Protein 2GHS (pdb70)

Foldseek 3Di:
DDAEAEFDFWFLFLDFAAWAAWAADLVQQKIWIDPQVQQWIWIANRVVSDIDIDHHPFAHYWFAADPQWIWGAWQQAIWIAGPVPRDTHHLEGDCNVPNQKMWHDKAAQLQKIWTKMGPVLPFFQMFIWIAANHDIDTQGTRASAKAAWEAFQQRQWTKIDRQVQQFMIFGADNNRSHGPDDDDGQERCGPPPFTEYWYAFNQGWIWDWGAQQQWTWIAHNSRDGDDIYHHQARRWYYWYQGDNQSWKIKTFFRPHPPDPVRCVVRVCHGTIIIGPGTTRHDHGHHRHD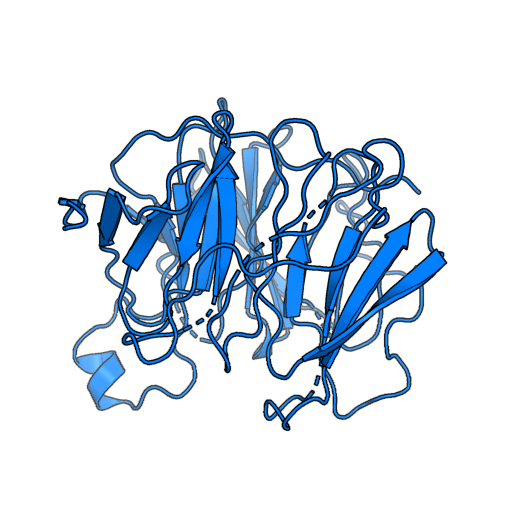

CATH classification: 2.120.10.30

Secondary structure (P-SEA, 3-state):
cccccccccccccccccccccccccccccbbbbcccccbbbbbbcccccbbbbbbbccccbbbbccccbbbbbccccbbbbcccccbbbbcccccccccccccccccccccbbbbcccccccccccbbbbbcccbbbbccccccccccccccccccbbbbbccccccccbbbcccccccccccccccccccccccccccccccbbbbbbbccccbbbbbcccccccbbbbcccccccccccccccccbbbbbbbcccccaaaaaacccccbbbbbccccccccbbbbcc

InterPro domains:
  IPR005511 Senescence marker protein-30 (SMP-30) [PR01790] (20-37)
  IPR005511 Senescence marker protein-30 (SMP-30) [PR01790] (96-117)
  IPR005511 Senescence marker protein-30 (SMP-30) [PR01790] (136-158)
  IPR005511 Senescence marker protein-30 (SMP-30) [PR01790] (159-179)
  IPR005511 Senescence marker protein-30 (SMP-30) [PR01790] (200-217)
  IPR005511 Senescence marker protein-30 (SMP-30) [PR01790] (242-260)
  IPR011042 Six-bladed beta-propeller, TolB-like [G3DSA:2.120.10.30] (1-295)
  IPR013658 SMP-30/Gluconolactonase/LRE-like region [PF08450] (19-261)

Nearest PDB structures (foldseek):
  2ghs-assembly1_A  TM=1.003E+00  e=1.763E-60  Agrobacterium fabrum str. C58
  7plb-assembly1_A  TM=9.370E-01  e=1.497E-26  Caulobacter vibrioides CB15
  7ris-assembly1_A  TM=8.068E-01  e=5.107E-14  Rhodopseudomonas palustris CGA009
  8dk0-assembly1_A  TM=8.147E-01  e=1.229E-13  Rhodopseudomonas palustris CGA009
  7riz-assembly1_A  TM=8.142E-01  e=1.616E-13  Rhodopseudomonas palustris CGA009

Organism: Agrobacterium fabrum (strain C58 / ATCC 33970) (NCBI:txid176299)

Solvent-accessible surface area: 11902 Å² total

Structure (mmCIF, N/CA/C/O backbone):
data_2GHS
#
_entry.id   2GHS
#
_cell.length_a   46.258
_cell.length_b   75.703
_cell.length_c   81.538
_cell.angle_alpha   90.000
_cell.angle_beta   90.000
_cell.angle_gamma   90.000
#
_symmetry.space_group_name_H-M   'P 21 21 21'
#
loop_
_entity.id
_entity.type
_entity.pdbx_description
1 polymer AGR_C_1268p
2 non-polymer 'POTASSIUM ION'
3 non-polymer 'CHLORIDE ION'
4 non-polymer 1,2-ETHANEDIOL
5 water water
#
loop_
_atom_site.group_PDB
_atom_site.id
_atom_site.type_symbol
_atom_site.label_atom_id
_atom_site.label_alt_id
_atom_site.label_comp_id
_atom_site.label_asym_id
_atom_site.label_entity_id
_atom_site.label_seq_id
_atom_site.pdbx_PDB_ins_code
_atom_site.Cartn_x
_atom_site.Cartn_y
_atom_site.Cartn_z
_atom_site.occupancy
_atom_site.B_iso_or_equiv
_atom_site.auth_seq_id
_atom_site.auth_comp_id
_atom_site.auth_asym_id
_atom_site.auth_atom_id
_atom_site.pdbx_PDB_model_num
ATOM 1 C CA . LEU A 1 32 ? -5.524 32.416 -12.217 1.00 18.91 20 LEU A CA 1
ATOM 2 C C . LEU A 1 32 ? -4.011 32.827 -12.107 1.00 17.35 20 LEU A C 1
ATOM 3 O O . LEU A 1 32 ? -3.360 33.085 -13.111 1.00 19.59 20 LEU A O 1
ATOM 4 N N . ALA A 1 33 ? -3.475 32.889 -10.884 1.00 13.43 21 ALA A N 1
ATOM 5 C CA . ALA A 1 33 ? -2.050 33.019 -10.702 1.00 9.99 21 ALA A CA 1
ATOM 6 C C . ALA A 1 33 ? -1.328 31.829 -11.337 1.00 8.18 21 ALA A C 1
ATOM 7 O O . ALA A 1 33 ? -1.752 30.674 -11.208 1.00 13.09 21 ALA A O 1
ATOM 9 N N . THR A 1 34 ? -0.205 32.110 -11.964 1.00 6.03 22 THR A N 1
ATOM 10 C CA . THR A 1 34 ? 0.678 31.067 -12.530 1.00 5.53 22 THR A CA 1
ATOM 11 C C . THR A 1 34 ? 1.495 30.461 -11.406 1.00 8.82 22 THR A C 1
ATOM 12 O O . THR A 1 34 ? 2.041 31.199 -10.603 1.00 7.59 22 THR A O 1
ATOM 16 N N . VAL A 1 35 ? 1.572 29.143 -11.366 1.00 7.64 23 VAL A N 1
ATOM 17 C CA . VAL A 1 35 ? 2.305 28.436 -10.297 1.00 6.86 23 VAL A CA 1
ATOM 18 C C . VAL A 1 35 ? 3.712 28.077 -10.763 1.00 9.80 23 VAL A C 1
ATOM 19 O O . VAL A 1 35 ? 3.908 27.527 -11.859 1.00 7.50 23 VAL A O 1
ATOM 23 N N . PHE A 1 36 ? 4.681 28.435 -9.929 1.00 8.06 24 PHE A N 1
ATOM 24 C CA . PHE A 1 36 ? 6.093 28.141 -10.138 1.00 7.96 24 PHE A CA 1
ATOM 25 C C . PHE A 1 36 ? 6.544 27.145 -9.051 1.00 9.38 24 PHE A C 1
ATOM 26 O O . PHE A 1 36 ? 6.755 27.520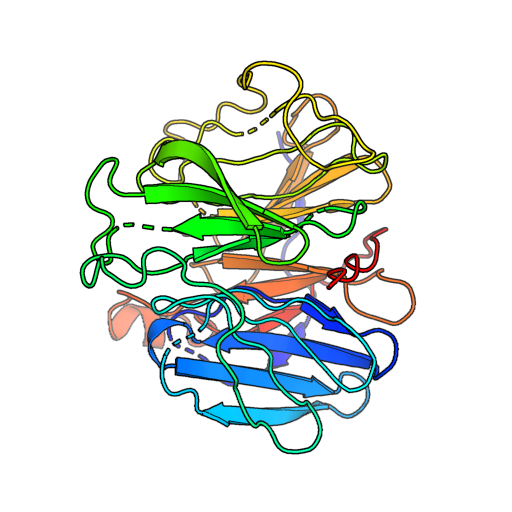 -7.864 1.00 9.29 24 PHE A O 1
ATOM 34 N N . PRO A 1 37 ? 6.680 25.870 -9.406 1.00 8.81 25 PRO A N 1
ATOM 35 C CA . PRO A 1 37 ? 7.205 24.896 -8.434 1.00 7.91 25 PRO A CA 1
ATOM 36 C C . PRO A 1 37 ? 8.624 25.294 -7.986 1.00 9.29 25 PRO A C 1
ATOM 37 O O . PRO A 1 37 ? 9.349 26.002 -8.707 1.00 11.27 25 PRO A O 1
ATOM 41 N N . PHE A 1 38 ? 9.036 24.827 -6.823 1.00 7.91 26 PHE A N 1
ATOM 42 C CA . PHE A 1 38 ? 10.303 25.251 -6.282 1.00 8.33 26 PHE A CA 1
ATOM 43 C C . PHE A 1 38 ? 11.459 24.667 -7.065 1.00 12.98 26 PHE A C 1
ATOM 44 O O . PHE A 1 38 ? 11.528 23.463 -7.255 1.00 11.68 26 PHE A O 1
ATOM 52 N N . ALA A 1 39 ? 12.379 25.529 -7.471 1.00 12.00 27 ALA A N 1
ATOM 53 C CA . ALA A 1 39 ? 13.575 25.111 -8.181 1.00 12.26 27 ALA A CA 1
ATOM 54 C C . ALA A 1 39 ? 14.763 25.886 -7.620 1.00 16.60 27 ALA A C 1
ATOM 55 O O . ALA A 1 39 ? 15.771 26.117 -8.287 1.00 17.85 27 ALA A O 1
ATOM 57 N N . GLY A 1 40 ? 14.637 26.301 -6.381 1.00 13.13 28 GLY A N 1
ATOM 58 C CA . GLY A 1 40 ? 15.715 27.047 -5.741 1.00 13.46 28 GLY A CA 1
ATOM 59 C C . GLY A 1 40 ? 16.599 26.173 -4.871 1.00 14.42 28 GLY A C 1
ATOM 60 O O . GLY A 1 40 ? 16.826 24.983 -5.131 1.00 12.66 28 GLY A O 1
ATOM 61 N N . ARG A 1 41 ? 17.128 26.779 -3.828 1.00 11.73 29 ARG A N 1
ATOM 62 C CA . ARG A 1 41 ? 18.026 26.070 -2.952 1.00 14.15 29 ARG A CA 1
ATOM 63 C C . ARG A 1 41 ? 17.807 26.437 -1.510 1.00 12.50 29 ARG A C 1
ATOM 64 O O . ARG A 1 41 ? 17.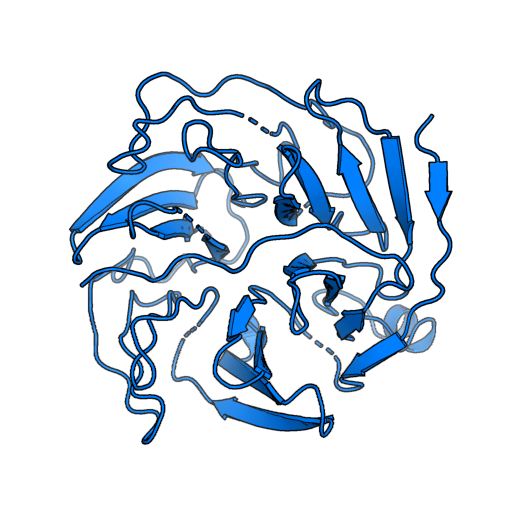116 27.431 -1.214 1.00 11.78 29 ARG A O 1
ATOM 72 N N . VAL A 1 42 ? 18.342 25.583 -0.641 1.00 9.34 30 VAL A N 1
ATOM 73 C CA . VAL A 1 42 ? 18.374 25.813 0.803 1.00 8.23 30 VAL A CA 1
ATOM 74 C C . VAL A 1 42 ? 19.586 26.646 1.132 1.00 8.85 30 VAL A C 1
ATOM 75 O O . VAL A 1 42 ? 20.693 26.233 0.892 1.00 11.15 30 VAL A O 1
ATOM 79 N N . LEU A 1 43 ? 19.354 27.804 1.740 1.00 7.69 31 LEU A N 1
ATOM 80 C CA . LEU A 1 43 ? 20.431 28.689 2.195 1.00 9.94 31 LEU A CA 1
ATOM 81 C C . LEU A 1 43 ? 20.956 28.311 3.562 1.00 9.88 31 LEU A C 1
ATOM 82 O O . LEU A 1 43 ? 22.154 28.510 3.833 1.00 10.03 31 LEU A O 1
ATOM 87 N N . ASP A 1 44 ? 20.085 27.813 4.418 1.00 10.22 32 ASP A N 1
ATOM 88 C CA . ASP A 1 44 ? 20.469 27.383 5.744 1.00 10.80 32 ASP A CA 1
ATOM 89 C C . ASP A 1 44 ? 19.615 26.176 6.106 1.00 11.89 32 ASP A C 1
ATOM 90 O O . ASP A 1 44 ? 18.394 26.250 6.111 1.00 9.99 32 ASP A O 1
ATOM 95 N N . GLU A 1 45 ? 20.293 25.080 6.412 1.00 11.10 33 GLU A N 1
ATOM 96 C CA . GLU A 1 45 ? 19.660 23.827 6.796 1.00 12.49 33 GLU A CA 1
ATOM 97 C C . GLU A 1 45 ? 19.183 23.779 8.241 1.00 15.22 33 GLU A C 1
ATOM 98 O O . GLU A 1 45 ? 18.480 22.851 8.622 1.00 16.33 33 GLU A O 1
ATOM 104 N N . THR A 1 46 ? 19.520 24.779 9.052 1.00 12.88 34 THR A N 1
ATOM 105 C CA . THR A 1 46 ? 19.034 24.835 10.428 1.00 15.20 34 THR A CA 1
ATOM 106 C C . THR A 1 46 ? 17.585 25.235 10.420 1.00 14.67 34 THR A C 1
ATOM 107 O O . THR A 1 46 ? 17.261 26.265 9.864 1.00 15.26 34 THR A O 1
ATOM 111 N N . PRO A 1 47 ? 16.710 24.434 11.025 1.00 12.32 35 PRO A N 1
ATOM 112 C CA . PRO A 1 47 ? 15.296 24.846 11.083 1.00 13.38 35 PRO A CA 1
ATOM 113 C C . PRO A 1 47 ? 15.022 25.874 12.147 1.00 11.66 35 PRO A C 1
ATOM 114 O O . PRO A 1 47 ? 15.485 25.751 13.292 1.00 13.42 35 PRO A O 1
ATOM 126 N N . LEU A 1 49 ? 12.336 27.753 14.580 1.00 12.63 37 LEU A N 1
ATOM 127 C CA . LEU A 1 49 ? 11.014 27.657 15.210 1.00 11.21 37 LEU A CA 1
ATOM 128 C C . LEU A 1 49 ? 10.126 28.758 14.652 1.00 11.01 37 LEU A C 1
ATOM 129 O O . LEU A 1 49 ? 8.994 28.496 14.237 1.00 11.65 37 LEU A O 1
ATOM 134 N N . LEU A 1 50 ? 10.658 29.982 14.569 1.00 10.92 38 LEU A N 1
ATOM 135 C CA . LEU A 1 50 ? 9.897 31.090 13.990 1.00 10.87 38 LEU A CA 1
ATOM 136 C C . LEU A 1 50 ? 10.869 32.015 13.271 1.00 10.64 38 LEU A C 1
ATOM 137 O O . LEU A 1 50 ? 11.322 33.043 13.812 1.00 9.70 38 LEU A O 1
ATOM 142 N N . GLY A 1 51 ? 11.235 31.617 12.054 1.00 11.68 39 GLY A N 1
ATOM 143 C CA . GLY A 1 51 ? 12.126 32.403 11.255 1.00 10.42 39 GLY A CA 1
ATOM 144 C C . GLY A 1 51 ? 11.386 33.629 10.785 1.00 10.34 39 GLY A C 1
ATOM 145 O O . GLY A 1 51 ? 10.247 33.493 10.283 1.00 13.12 39 GLY A O 1
ATOM 146 N N . GLU A 1 52 ? 11.990 34.820 10.945 1.00 9.80 40 GLU A N 1
ATOM 147 C CA . GLU A 1 52 ? 11.315 36.075 10.576 1.00 10.83 40 GLU A CA 1
ATOM 148 C C . GLU A 1 52 ? 12.255 37.249 10.380 1.00 9.55 40 GLU A C 1
ATOM 149 O O . GLU A 1 52 ? 13.448 37.192 10.734 1.00 8.72 40 GLU A O 1
ATOM 155 N N . GLY A 1 53 ? 11.722 38.327 9.793 1.00 10.34 41 GLY A N 1
ATOM 156 C CA . GLY A 1 53 ? 12.488 39.544 9.700 1.00 9.30 41 GLY A CA 1
ATOM 157 C C . GLY A 1 53 ? 13.787 39.544 8.886 1.00 8.34 41 GLY A C 1
ATOM 158 O O . GLY A 1 53 ? 14.723 40.261 9.252 1.00 10.68 41 GLY A O 1
ATOM 159 N N . PRO A 1 54 ? 13.851 38.779 7.785 1.00 7.11 42 PRO A N 1
ATOM 160 C CA . PRO A 1 54 ? 15.129 38.740 7.057 1.00 7.98 42 PRO A CA 1
ATOM 161 C C . PRO A 1 54 ? 15.468 40.046 6.384 1.00 8.05 42 PRO A C 1
ATOM 162 O O . PRO A 1 54 ? 14.543 40.776 5.942 1.00 8.88 42 PRO A O 1
ATOM 166 N N . THR A 1 55 ? 16.760 40.353 6.267 1.00 9.18 43 THR A N 1
ATOM 167 C CA . THR A 1 55 ? 17.198 41.539 5.535 1.00 8.16 43 THR A CA 1
ATOM 168 C C . THR A 1 55 ? 18.633 41.303 5.067 1.00 10.77 43 THR A C 1
ATOM 169 O O . THR A 1 55 ? 19.273 40.319 5.479 1.00 10.97 43 THR A O 1
ATOM 173 N N . PHE A 1 56 ? 19.118 42.124 4.142 1.00 10.31 44 PHE A N 1
ATOM 174 C CA . PHE A 1 56 ? 20.414 41.886 3.541 1.00 10.21 44 PHE A CA 1
ATOM 175 C C . PHE A 1 56 ? 21.240 43.168 3.676 1.00 9.20 44 PHE A C 1
ATOM 176 O O . PHE A 1 56 ? 20.723 44.284 3.463 1.00 9.78 44 PHE A O 1
ATOM 184 N N . ASP A 1 57 ? 22.502 42.984 4.044 1.00 8.45 45 ASP A N 1
ATOM 185 C CA . ASP A 1 57 ? 23.537 44.052 4.035 1.00 7.86 45 ASP A CA 1
ATOM 186 C C . ASP A 1 57 ? 24.455 43.908 2.829 1.00 7.50 45 ASP A C 1
ATOM 187 O O . ASP A 1 57 ? 25.345 43.063 2.832 1.00 9.41 45 ASP A O 1
ATOM 192 N N . PRO A 1 58 ? 24.256 44.733 1.798 1.00 9.97 46 PRO A N 1
ATOM 193 C CA . PRO A 1 58 ? 25.037 44.633 0.585 1.00 10.49 46 PRO A CA 1
ATOM 194 C C . PRO A 1 58 ? 26.533 44.941 0.762 1.00 8.80 46 PRO A C 1
ATOM 195 O O . PRO A 1 58 ? 27.354 44.415 0.035 1.00 10.08 46 PRO A O 1
ATOM 199 N N . ALA A 1 59 ? 26.872 45.767 1.751 1.00 9.54 47 ALA A N 1
ATOM 200 C CA . ALA A 1 59 ? 28.245 46.140 1.972 1.00 10.18 47 ALA A CA 1
ATOM 201 C C . ALA A 1 59 ? 29.102 44.977 2.477 1.00 11.13 47 ALA A C 1
ATOM 202 O O . ALA A 1 59 ? 30.257 44.865 2.096 1.00 12.75 47 ALA A O 1
ATOM 204 N N . SER A 1 60 ? 28.527 44.095 3.292 1.00 11.04 48 SER A N 1
ATOM 205 C CA . SER A 1 60 ? 29.239 42.919 3.766 1.00 11.97 48 SER A CA 1
ATOM 206 C C . SER A 1 60 ? 28.821 41.623 3.066 1.00 14.97 48 SER A C 1
ATOM 207 O O . SER A 1 60 ? 29.429 40.578 3.323 1.00 16.15 48 SER A O 1
ATOM 210 N N . GLY A 1 61 ? 27.763 41.674 2.247 1.00 11.01 49 GLY A N 1
ATOM 211 C CA . GLY A 1 61 ? 27.231 40.501 1.549 1.00 9.81 49 GLY A CA 1
ATOM 212 C C . GLY A 1 61 ? 26.655 39.502 2.521 1.00 8.33 49 GLY A C 1
ATOM 213 O O . GLY A 1 61 ? 26.805 38.293 2.357 1.00 10.69 49 GLY A O 1
ATOM 214 N N . THR A 1 62 ? 25.942 40.019 3.508 1.00 5.74 50 THR A N 1
ATOM 215 C CA . THR A 1 62 ? 25.441 39.212 4.637 1.00 6.19 50 THR A CA 1
ATOM 216 C C . THR A 1 62 ? 23.894 39.320 4.800 1.00 7.07 50 THR A C 1
ATOM 217 O O . THR A 1 62 ? 23.341 40.416 4.808 1.00 8.64 50 THR A O 1
ATOM 221 N N . ALA A 1 63 ? 23.230 38.176 4.847 1.00 6.76 51 ALA A N 1
ATOM 222 C CA . ALA A 1 63 ? 21.823 38.101 5.179 1.00 5.89 51 ALA A CA 1
ATOM 223 C C . ALA A 1 63 ? 21.680 37.929 6.680 1.00 9.02 51 ALA A C 1
ATOM 224 O O . ALA A 1 63 ? 22.422 37.193 7.315 1.00 7.34 51 ALA A O 1
ATOM 226 N N . TRP A 1 64 ? 20.682 38.599 7.227 1.00 8.03 52 TRP A N 1
ATOM 227 C CA . TRP A 1 64 ? 20.358 38.548 8.629 1.00 8.12 52 TRP A CA 1
ATOM 228 C C . TRP A 1 64 ? 18.880 38.159 8.776 1.00 7.32 52 TRP A C 1
ATOM 229 O O . TRP A 1 64 ? 18.037 38.548 7.951 1.00 10.09 52 TRP A O 1
ATOM 240 N N . TRP A 1 65 ? 18.555 37.391 9.818 1.00 6.83 53 TRP A N 1
ATOM 241 C CA . TRP A 1 65 ? 17.143 37.147 10.168 1.00 8.19 53 TRP A CA 1
ATOM 242 C C . TRP A 1 65 ? 17.047 36.760 11.628 1.00 7.66 53 TRP A C 1
ATOM 243 O O . TRP A 1 65 ? 18.082 36.603 12.307 1.00 8.50 53 TRP A O 1
ATOM 254 N N . PHE A 1 66 ? 15.818 36.621 12.126 1.00 6.01 54 PHE A N 1
ATOM 255 C CA . PHE A 1 66 ? 15.625 36.241 13.489 1.00 5.31 54 PHE A CA 1
ATOM 256 C C . PHE A 1 66 ? 14.961 34.884 13.644 1.00 7.73 54 PHE A C 1
ATOM 257 O O . PHE A 1 66 ? 14.220 34.435 12.789 1.00 8.60 54 PHE A O 1
ATOM 265 N N . ASN A 1 67 ? 15.234 34.262 14.783 1.00 8.42 55 ASN A N 1
ATOM 266 C CA . ASN A 1 67 ? 14.431 33.142 15.319 1.00 6.75 55 ASN A CA 1
ATOM 267 C C . ASN A 1 67 ? 13.710 33.711 16.526 1.00 6.71 55 ASN A C 1
ATOM 268 O O . ASN A 1 67 ? 14.260 33.737 17.605 1.00 8.34 55 ASN A O 1
ATOM 273 N N . ILE A 1 68 ? 12.509 34.241 16.289 1.00 9.39 56 ILE A N 1
ATOM 274 C CA . ILE A 1 68 ? 11.921 35.212 17.233 1.00 9.34 56 ILE A CA 1
ATOM 275 C C . ILE A 1 68 ? 11.813 34.632 18.640 1.00 11.09 56 ILE A C 1
ATOM 276 O O . ILE A 1 68 ? 12.329 35.202 19.612 1.00 10.89 56 ILE A O 1
ATOM 281 N N . LEU A 1 69 ? 11.129 33.512 18.747 1.00 10.20 57 LEU A N 1
ATOM 282 C CA . LEU A 1 69 ? 10.762 32.935 20.043 1.00 12.78 57 LEU A CA 1
ATOM 283 C C . LEU A 1 69 ? 11.966 32.383 20.794 1.00 13.61 57 LEU A C 1
ATOM 284 O O . LEU A 1 69 ? 11.916 32.271 21.989 1.00 15.35 57 LEU A O 1
ATOM 289 N N . GLU A 1 70 ? 13.067 32.092 20.094 1.00 10.50 58 GLU A N 1
ATOM 290 C CA . GLU A 1 70 ? 14.297 31.611 20.745 1.00 10.36 58 GLU A CA 1
ATOM 291 C C . GLU A 1 70 ? 15.349 32.717 20.990 1.00 7.34 58 GLU A C 1
ATOM 292 O O . GLU A 1 70 ? 16.479 32.434 21.434 1.00 9.60 58 GLU A O 1
ATOM 298 N N . ARG A 1 71 ? 15.004 33.955 20.667 1.00 7.50 59 ARG A N 1
ATOM 299 C CA . ARG A 1 71 ? 15.865 35.119 20.964 1.00 7.73 59 ARG A CA 1
ATOM 300 C C . ARG A 1 71 ? 17.212 35.017 20.242 1.00 9.56 59 ARG A C 1
ATOM 301 O O . ARG A 1 71 ? 18.256 35.174 20.853 1.00 10.71 59 ARG A O 1
ATOM 309 N N . GLU A 1 72 ? 17.161 34.662 18.961 1.00 9.14 60 GLU A N 1
ATOM 310 C CA . GLU A 1 72 ? 18.415 34.562 18.153 1.00 8.43 60 GLU A CA 1
ATOM 311 C C . GLU A 1 72 ? 18.414 35.481 16.960 1.00 10.21 60 GLU A C 1
ATOM 312 O O . GLU A 1 72 ? 17.392 35.633 16.309 1.00 7.86 60 GLU A O 1
ATOM 318 N N . LEU A 1 73 ? 19.572 36.046 16.675 1.00 8.06 61 LEU A N 1
ATOM 319 C CA . LEU A 1 73 ? 19.817 36.818 15.470 1.00 6.68 61 LEU A CA 1
ATOM 320 C C . LEU A 1 73 ? 20.808 35.990 14.645 1.00 7.57 61 LEU A C 1
ATOM 321 O O . LEU A 1 73 ? 21.941 35.741 15.092 1.00 8.68 61 LEU A O 1
ATOM 326 N N . HIS A 1 74 ? 20.366 35.585 13.452 1.00 7.90 62 HIS A N 1
ATOM 327 C CA . HIS A 1 74 ? 21.111 34.727 12.549 1.00 6.23 62 HIS A CA 1
ATOM 328 C C . HIS A 1 74 ? 21.776 35.558 11.477 1.00 8.71 62 HIS A C 1
ATOM 329 O O . HIS A 1 74 ? 21.198 36.508 10.979 1.00 7.71 62 HIS A O 1
ATOM 336 N N . GLU A 1 75 ? 23.010 35.161 11.166 1.00 8.24 63 GLU A N 1
ATOM 337 C CA . GLU A 1 75 ? 23.880 35.887 10.230 1.00 7.98 63 GLU A CA 1
ATOM 338 C C . GLU A 1 75 ? 24.442 34.847 9.253 1.00 9.98 63 GLU A C 1
ATOM 339 O O . GLU A 1 75 ? 24.983 33.839 9.680 1.00 7.27 63 GLU A O 1
ATOM 345 N N . LEU A 1 76 ? 24.282 35.112 7.947 1.00 7.30 64 LEU A N 1
ATOM 346 C CA . LEU A 1 76 ? 24.762 34.236 6.901 1.00 6.07 64 LEU A CA 1
ATOM 347 C C . LEU A 1 76 ? 25.522 35.045 5.880 1.00 5.43 64 LEU A C 1
ATOM 348 O O . LEU A 1 76 ? 24.940 35.842 5.154 1.00 7.87 64 LEU A O 1
ATOM 353 N N . HIS A 1 77 ? 26.817 34.776 5.769 1.00 5.98 65 HIS A N 1
ATOM 354 C CA . HIS A 1 77 ? 27.629 35.381 4.713 1.00 7.64 65 HIS A CA 1
ATOM 355 C C . HIS A 1 77 ? 27.396 34.579 3.431 1.00 7.85 65 HIS A C 1
ATOM 356 O O . HIS A 1 77 ? 27.774 33.416 3.343 1.00 8.89 65 HIS A O 1
ATOM 363 N N . LEU A 1 78 ? 26.799 35.203 2.432 1.00 8.14 66 LEU A N 1
ATOM 364 C CA . LEU A 1 78 ? 26.246 34.428 1.315 1.00 12.12 66 LEU A CA 1
ATOM 365 C C . LEU A 1 78 ? 27.249 33.671 0.497 1.00 15.16 66 LEU A C 1
ATOM 366 O O . LEU A 1 78 ? 27.036 32.490 0.145 1.00 14.89 66 LEU A O 1
ATOM 371 N N . ALA A 1 79 ? 28.318 34.371 0.134 1.00 12.86 67 ALA A N 1
ATOM 372 C CA . ALA A 1 79 ? 29.297 33.828 -0.793 1.00 15.63 67 ALA A CA 1
ATOM 373 C C . ALA A 1 79 ? 29.987 32.612 -0.235 1.00 17.71 67 ALA A C 1
ATOM 374 O O . ALA A 1 79 ? 30.307 31.669 -0.991 1.00 19.45 67 ALA A O 1
ATOM 376 N N . SER A 1 80 ? 30.220 32.621 1.075 1.00 15.51 68 SER A N 1
ATOM 377 C CA . SER A 1 80 ? 30.966 31.572 1.739 1.00 15.80 68 SER A CA 1
ATOM 378 C C . SER A 1 80 ? 30.085 30.540 2.440 1.00 16.59 68 SER A C 1
ATOM 379 O O . SER A 1 80 ? 30.544 29.426 2.744 1.00 16.03 68 SER A O 1
ATOM 382 N N . GLY A 1 81 ? 28.846 30.922 2.744 1.00 15.10 69 GLY A N 1
ATOM 383 C CA . GLY A 1 81 ? 27.934 30.070 3.512 1.00 16.44 69 GLY A CA 1
ATOM 384 C C . GLY A 1 81 ? 28.217 30.044 5.014 1.00 15.08 69 GLY A C 1
ATOM 385 O O . GLY A 1 81 ? 27.626 29.255 5.733 1.00 19.03 69 GLY A O 1
ATOM 386 N N . ARG A 1 82 ? 29.124 30.892 5.476 1.00 13.85 70 ARG A N 1
ATOM 387 C CA . ARG A 1 82 ? 29.485 30.965 6.874 1.00 13.45 70 ARG A CA 1
ATOM 388 C C . ARG A 1 82 ? 28.294 31.473 7.707 1.00 11.97 70 ARG A C 1
ATOM 389 O O . ARG A 1 82 ? 27.781 32.575 7.466 1.00 8.19 70 ARG A O 1
ATOM 392 N N . LYS A 1 83 ? 27.908 30.687 8.707 1.00 12.11 71 LYS A N 1
ATOM 393 C CA . LYS A 1 83 ? 26.723 30.968 9.527 1.00 12.32 71 LYS A CA 1
ATOM 394 C C . LYS A 1 83 ? 27.128 31.297 10.973 1.00 11.65 71 LYS A C 1
ATOM 395 O O . LYS A 1 83 ? 27.970 30.598 11.548 1.00 10.06 71 LYS A O 1
ATOM 401 N N . THR A 1 84 ? 26.558 32.345 11.557 1.00 10.29 72 THR A N 1
ATOM 402 C CA . THR A 1 84 ? 26.790 32.705 12.948 1.00 10.94 72 THR A CA 1
ATOM 403 C C . THR A 1 84 ? 25.464 32.935 13.622 1.00 9.69 72 THR A C 1
ATOM 404 O O . THR A 1 84 ? 24.546 33.479 13.014 1.00 10.15 72 THR A O 1
ATOM 408 N N . VAL A 1 85 ? 25.330 32.477 14.854 1.00 8.18 73 VAL A N 1
ATOM 409 C CA . VAL A 1 85 ? 24.080 32.708 15.596 1.00 9.58 73 VAL A CA 1
ATOM 410 C C . VAL A 1 85 ? 24.374 33.530 16.848 1.00 10.28 73 VAL A C 1
ATOM 411 O O . VAL A 1 85 ? 25.265 33.194 17.621 1.00 11.45 73 VAL A O 1
ATOM 415 N N . HIS A 1 86 ? 23.638 34.616 17.022 1.00 9.48 74 HIS A N 1
ATOM 416 C CA . HIS A 1 86 ? 23.894 35.568 18.106 1.00 7.66 74 HIS A CA 1
ATOM 417 C C . HIS A 1 86 ? 22.713 35.501 19.064 1.00 9.46 74 HIS A C 1
ATOM 418 O O . HIS A 1 86 ? 21.585 35.644 18.652 1.00 9.51 74 HIS A O 1
ATOM 425 N N . ALA A 1 87 ? 23.003 35.272 20.323 1.00 6.83 75 ALA A N 1
ATOM 426 C CA . ALA A 1 87 ? 22.008 35.179 21.383 1.00 8.72 75 ALA A CA 1
ATOM 427 C C . ALA A 1 87 ? 21.605 36.568 21.868 1.00 10.43 75 ALA A C 1
ATOM 428 O O . ALA A 1 87 ? 22.448 37.391 22.210 1.00 11.92 75 ALA A O 1
ATOM 430 N N . LEU A 1 88 ? 20.303 36.784 21.979 1.00 9.18 76 LEU A N 1
ATOM 431 C CA . LEU A 1 88 ? 19.774 38.069 22.422 1.00 8.40 76 LEU A CA 1
ATOM 432 C C . LEU A 1 88 ? 19.072 37.936 23.776 1.00 7.46 76 LEU A C 1
ATOM 433 O O . LEU A 1 88 ? 18.514 36.872 24.099 1.00 8.02 76 LEU A O 1
ATOM 438 N N . PRO A 1 89 ? 19.044 39.036 24.556 1.00 7.59 77 PRO A N 1
ATOM 439 C CA . PRO A 1 89 ? 18.332 39.036 25.817 1.00 9.30 77 PRO A CA 1
ATOM 440 C C . PRO A 1 89 ? 16.834 39.406 25.629 1.00 10.32 77 PRO A C 1
ATOM 441 O O . PRO A 1 89 ? 16.190 39.726 26.613 1.00 11.16 77 PRO A O 1
ATOM 445 N N . PHE A 1 90 ? 16.330 39.421 24.388 1.00 7.79 78 PHE A N 1
ATOM 446 C CA . PHE A 1 90 ? 14.979 39.785 24.083 1.00 7.50 78 PHE A CA 1
ATOM 447 C C . PHE A 1 90 ? 14.578 39.093 22.783 1.00 8.09 78 PHE A C 1
ATOM 448 O O . PHE A 1 90 ? 15.433 38.460 22.114 1.00 8.24 78 PHE A O 1
ATOM 464 N N . GLY A 1 92 ? 14.012 39.656 19.381 1.00 9.30 80 GLY A N 1
ATOM 465 C CA . GLY A 1 92 ? 14.142 40.579 18.249 1.00 9.95 80 GLY A CA 1
ATOM 466 C C . GLY A 1 92 ? 13.264 40.113 17.113 1.00 9.43 80 GLY A C 1
ATOM 467 O O . GLY A 1 92 ? 13.169 38.914 16.872 1.00 10.28 80 GLY A O 1
ATOM 468 N N . SER A 1 93 ? 12.676 41.066 16.370 1.00 8.49 81 SER A N 1
ATOM 469 C CA . SER A 1 93 ? 11.912 40.736 15.165 1.00 8.02 81 SER A CA 1
ATOM 470 C C . SER A 1 93 ? 12.198 41.543 13.912 1.00 10.00 81 SER A C 1
ATOM 471 O O . SER A 1 93 ? 11.710 41.143 12.843 1.00 9.11 81 SER A O 1
ATOM 474 N N . ALA A 1 94 ? 12.949 42.649 14.022 1.00 8.67 82 ALA A N 1
ATOM 475 C CA . ALA A 1 94 ? 13.313 43.449 12.826 1.00 8.96 82 ALA A CA 1
ATOM 476 C C . ALA A 1 94 ? 14.657 44.062 13.002 1.00 9.66 82 ALA A C 1
ATOM 477 O O . ALA A 1 94 ? 15.045 44.402 14.110 1.00 10.69 82 ALA A O 1
ATOM 479 N N . LEU A 1 95 ? 15.361 44.209 11.882 1.00 7.48 83 LEU A N 1
ATOM 480 C CA A LEU A 1 95 ? 16.718 44.743 11.882 0.50 8.68 83 LEU A CA 1
ATOM 481 C CA B LEU A 1 95 ? 16.701 44.770 11.902 0.50 8.54 83 LEU A CA 1
ATOM 482 C C . LEU A 1 95 ? 16.866 45.803 10.784 1.00 9.46 83 LEU A C 1
ATOM 483 O O . LEU A 1 95 ? 16.452 45.565 9.653 1.00 9.46 83 LEU A O 1
ATOM 492 N N . ALA A 1 96 ? 17.525 46.915 11.117 1.00 8.44 84 ALA A N 1
ATOM 493 C CA . ALA A 1 96 ? 17.847 47.943 10.146 1.00 7.29 84 ALA A CA 1
ATOM 494 C C . ALA A 1 96 ? 19.302 48.295 10.296 1.00 8.72 84 ALA A C 1
ATOM 495 O O . ALA A 1 96 ? 19.842 48.370 11.403 1.00 11.20 84 ALA A O 1
ATOM 497 N N . LYS A 1 97 ? 19.953 48.526 9.165 1.00 9.18 85 LYS A N 1
ATOM 498 C CA . LYS A 1 97 ? 21.303 49.023 9.189 1.00 8.60 85 LYS A CA 1
ATOM 499 C C . LYS A 1 97 ? 21.292 50.520 9.468 1.00 8.73 85 LYS A C 1
ATOM 500 O O . LYS A 1 97 ? 20.502 51.241 8.872 1.00 8.09 85 LYS A O 1
ATOM 506 N N . ILE A 1 98 ? 22.211 50.979 10.323 1.00 8.10 86 ILE A N 1
ATOM 507 C CA . ILE A 1 98 ? 22.500 52.397 10.533 1.00 6.82 86 ILE A CA 1
ATOM 508 C C . ILE A 1 98 ? 23.779 52.813 9.801 1.00 8.21 86 ILE A C 1
ATOM 509 O O . ILE A 1 98 ? 23.846 53.883 9.118 1.00 10.51 86 ILE A O 1
ATOM 514 N N . SER A 1 99 ? 24.800 51.986 9.948 1.00 9.23 87 SER A N 1
ATOM 515 C CA . SER A 1 99 ? 26.094 52.263 9.360 1.00 7.97 87 SER A CA 1
ATOM 516 C C . SER A 1 99 ? 26.864 50.946 9.295 1.00 9.80 87 SER A C 1
ATOM 517 O O . SER A 1 99 ? 26.380 49.912 9.741 1.00 8.57 87 SER A O 1
ATOM 520 N N . ASP A 1 100 ? 28.095 50.977 8.817 1.00 10.29 88 ASP A N 1
ATOM 521 C CA . ASP A 1 100 ? 28.823 49.726 8.784 1.00 13.18 88 ASP A CA 1
ATOM 522 C C . ASP A 1 100 ? 29.159 49.203 10.198 1.00 14.30 88 ASP A C 1
ATOM 523 O O . ASP A 1 100 ? 29.536 48.056 10.325 1.00 16.63 88 ASP A O 1
ATOM 528 N N . SER A 1 101 ? 29.026 50.037 11.232 1.00 13.03 89 SER A N 1
ATOM 529 C CA . SER A 1 101 ? 29.307 49.606 12.603 1.00 14.29 89 SER A CA 1
ATOM 530 C C . SER A 1 101 ? 28.097 49.507 13.546 1.00 12.13 89 SER A C 1
ATOM 531 O O . SER A 1 101 ? 28.272 49.147 14.696 1.00 12.24 89 SER A O 1
ATOM 534 N N . LYS A 1 102 ? 26.894 49.859 13.077 1.00 8.00 90 LYS A N 1
ATOM 535 C CA A LYS A 1 102 ? 25.729 49.916 13.938 0.50 9.35 90 LYS A CA 1
ATOM 536 C CA B LYS A 1 102 ? 25.721 49.916 13.937 0.50 9.64 90 LYS A CA 1
ATOM 537 C C . LYS A 1 102 ? 24.473 49.450 13.219 1.00 8.97 90 LYS A C 1
ATOM 538 O O . LYS A 1 102 ? 24.269 49.727 12.032 1.00 8.12 90 LYS A O 1
ATOM 545 N N . GLN A 1 103 ? 23.622 48.766 13.974 1.00 8.96 91 GLN A N 1
ATOM 546 C CA . GLN A 1 103 ? 22.327 48.321 13.522 1.00 7.14 91 GLN A CA 1
ATOM 547 C C . GLN A 1 103 ? 21.279 48.763 14.569 1.00 7.34 91 GLN A C 1
ATOM 548 O O . GLN A 1 103 ? 21.605 49.021 15.736 1.00 7.71 91 GLN A O 1
ATOM 554 N N . LEU A 1 104 ? 20.021 48.786 14.125 1.00 8.01 92 LEU A N 1
ATOM 555 C CA . LEU A 1 104 ? 18.820 48.998 14.981 1.00 8.42 92 LEU A CA 1
ATOM 556 C C . LEU A 1 104 ? 18.029 47.685 15.020 1.00 8.20 92 LEU A C 1
ATOM 557 O O . LEU A 1 104 ? 17.818 47.062 13.983 1.00 8.68 92 LEU A O 1
ATOM 562 N N . ILE A 1 105 ? 17.706 47.225 16.227 1.00 8.22 93 ILE A N 1
ATOM 563 C CA A ILE A 1 105 ? 16.902 46.022 16.379 0.65 7.88 93 ILE A CA 1
ATOM 564 C CA B ILE A 1 105 ? 16.923 46.010 16.406 0.35 8.25 93 ILE A CA 1
ATOM 565 C C . ILE A 1 105 ? 15.622 46.386 17.107 1.00 7.39 93 ILE A C 1
ATOM 566 O O . ILE A 1 105 ? 15.658 47.051 18.159 1.00 8.16 93 ILE A O 1
ATOM 575 N N . ALA A 1 106 ? 14.488 45.964 16.541 1.00 8.31 94 ALA A N 1
ATOM 576 C CA . ALA A 1 106 ? 13.187 46.090 17.197 1.00 9.56 94 ALA A CA 1
ATOM 577 C C . ALA A 1 106 ? 12.945 44.792 17.943 1.00 9.95 94 ALA A C 1
ATOM 578 O O . ALA A 1 106 ? 13.127 43.715 17.413 1.00 10.85 94 ALA A O 1
ATOM 580 N N . SER A 1 107 ? 12.491 44.909 19.178 1.00 8.81 95 SER A N 1
ATOM 581 C CA . SER A 1 107 ? 12.208 43.757 19.982 1.00 8.13 95 SER A CA 1
ATOM 582 C C . SER A 1 107 ? 10.967 43.958 20.833 1.00 5.82 95 SER A C 1
ATOM 583 O O . SER A 1 107 ? 10.381 45.060 20.864 1.00 8.02 95 SER A O 1
ATOM 586 N N . ASP A 1 108 ? 10.584 42.888 21.538 1.00 7.49 96 ASP A N 1
ATOM 587 C CA . ASP A 1 108 ? 9.510 42.906 22.514 1.00 7.18 96 ASP A CA 1
ATOM 588 C C . ASP A 1 108 ? 9.748 43.819 23.684 1.00 10.23 96 ASP A C 1
ATOM 589 O O . ASP A 1 108 ? 8.809 44.160 24.409 1.00 10.93 96 ASP A O 1
ATOM 594 N N . ASP A 1 109 ? 10.986 44.215 23.886 1.00 9.50 97 ASP A N 1
ATOM 595 C CA . ASP A 1 109 ? 11.313 45.054 25.008 1.00 9.31 97 ASP A CA 1
ATOM 596 C C . ASP A 1 109 ? 11.735 46.497 24.656 1.00 9.57 97 ASP A C 1
ATOM 597 O O . ASP A 1 109 ? 12.069 47.290 25.562 1.00 13.19 97 ASP A O 1
ATOM 602 N N . GLY A 1 110 ? 11.656 46.869 23.375 1.00 9.53 98 GLY A N 1
ATOM 603 C CA . GLY A 1 110 ? 12.047 48.163 22.921 1.00 10.20 98 GLY A CA 1
ATOM 604 C C . GLY A 1 110 ? 12.943 48.093 21.703 1.00 8.02 98 GLY A C 1
ATOM 605 O O . GLY A 1 110 ? 13.192 47.006 21.147 1.00 10.32 98 GLY A O 1
ATOM 606 N N . LEU A 1 111 ? 13.396 49.261 21.270 1.00 9.35 99 LEU A N 1
ATOM 607 C CA . LEU A 1 111 ? 14.297 49.430 20.154 1.00 7.47 99 LEU A CA 1
ATOM 608 C C . LEU A 1 111 ? 15.718 49.661 20.676 1.00 8.38 99 LEU A C 1
ATOM 609 O O . LEU A 1 111 ? 15.934 50.514 21.541 1.00 9.04 99 LEU A O 1
ATOM 614 N N . PHE A 1 112 ? 16.664 48.862 20.192 1.00 7.37 100 PHE A N 1
ATOM 615 C CA . PHE A 1 112 ? 18.045 48.832 20.696 1.00 7.97 100 PHE A CA 1
ATOM 616 C C . PHE A 1 112 ? 19.028 49.045 19.550 1.00 8.01 100 PHE A C 1
ATOM 617 O O . PHE A 1 112 ? 18.794 48.572 18.409 1.00 11.13 100 PHE A O 1
ATOM 625 N N . LEU A 1 113 ? 20.084 49.777 19.839 1.00 8.44 101 LEU A N 1
ATOM 626 C CA . LEU A 1 113 ? 21.248 49.868 18.943 1.00 8.92 101 LEU A CA 1
ATOM 627 C C . LEU A 1 113 ? 22.146 48.661 19.193 1.00 9.18 101 LEU A C 1
ATOM 628 O O . LEU A 1 113 ? 22.329 48.255 20.336 1.00 11.47 101 LEU A O 1
ATOM 633 N N . ARG A 1 114 ? 22.712 48.107 18.126 1.00 8.03 102 ARG A N 1
ATOM 634 C CA . ARG A 1 114 ? 23.610 46.980 18.226 1.00 7.51 102 ARG A CA 1
ATOM 635 C C . ARG A 1 114 ? 24.908 47.388 17.548 1.00 10.76 102 ARG A C 1
ATOM 636 O O . ARG A 1 114 ? 24.899 47.791 16.375 1.00 9.04 102 ARG A O 1
ATOM 644 N N . ASP A 1 115 ? 26.010 47.296 18.295 1.00 9.46 103 ASP A N 1
ATOM 645 C CA . ASP A 1 115 ? 27.342 47.511 17.729 1.00 9.87 103 ASP A CA 1
ATOM 646 C C . ASP A 1 115 ? 27.753 46.235 17.020 1.00 11.09 103 ASP A C 1
ATOM 647 O O . ASP A 1 115 ? 27.779 45.171 17.633 1.00 11.98 103 ASP A O 1
ATOM 652 N N . THR A 1 116 ? 28.053 46.305 15.717 1.00 11.42 104 THR A N 1
ATOM 653 C CA . THR A 1 116 ? 28.235 45.057 14.987 1.00 11.32 104 THR A CA 1
ATOM 654 C C . THR A 1 116 ? 29.569 44.381 15.295 1.00 15.92 104 THR A C 1
ATOM 655 O O . THR A 1 116 ? 29.697 43.163 15.189 1.00 19.30 104 THR A O 1
ATOM 659 N N . ALA A 1 117 ? 30.535 45.155 15.756 1.00 14.92 105 ALA A N 1
ATOM 660 C CA . ALA A 1 117 ? 31.835 44.578 16.166 1.00 16.87 105 ALA A CA 1
ATOM 661 C C . ALA A 1 117 ? 31.812 43.812 17.497 1.00 17.06 105 ALA A C 1
ATOM 662 O O . ALA A 1 117 ? 32.479 42.790 17.655 1.00 16.63 105 ALA A O 1
ATOM 664 N N . THR A 1 118 ? 31.112 44.364 18.474 1.00 11.71 106 THR A N 1
ATOM 665 C CA . THR A 1 118 ? 31.145 43.845 19.812 1.00 12.59 106 THR A CA 1
ATOM 666 C C . THR A 1 118 ? 29.852 43.094 20.186 1.00 10.81 106 THR A C 1
ATOM 667 O O . THR A 1 118 ? 29.845 42.318 21.170 1.00 12.55 106 THR A O 1
ATOM 671 N N . GLY A 1 119 ? 28.793 43.356 19.439 1.00 10.70 107 GLY A N 1
ATOM 672 C CA . GLY A 1 119 ? 27.453 42.848 19.736 1.00 10.84 107 GLY A CA 1
ATOM 673 C C . GLY A 1 119 ? 26.753 43.515 20.906 1.00 10.17 107 GLY A C 1
ATOM 674 O O . GLY A 1 119 ? 25.706 43.045 21.343 1.00 10.06 107 GLY A O 1
ATOM 675 N N . VAL A 1 120 ? 27.349 44.571 21.460 1.00 10.13 108 VAL A N 1
ATOM 676 C CA . VAL A 1 120 ? 26.771 45.290 22.567 1.00 9.35 108 VAL A CA 1
ATOM 677 C C . VAL A 1 120 ? 25.463 45.942 22.134 1.00 8.10 108 VAL A C 1
ATOM 678 O O . VAL A 1 120 ? 25.385 46.536 21.049 1.00 7.75 108 VAL A O 1
ATOM 682 N N . LEU A 1 121 ? 24.443 45.809 22.973 1.00 6.23 109 LEU A N 1
ATOM 683 C CA . LEU A 1 121 ? 23.109 46.329 22.716 1.00 7.53 109 LEU A CA 1
ATOM 684 C C . LEU A 1 121 ? 22.855 47.443 23.723 1.00 8.95 109 LEU A C 1
ATOM 685 O O . LEU A 1 121 ? 23.126 47.272 24.905 1.00 9.89 109 LEU A O 1
ATOM 690 N N . THR A 1 122 ? 22.257 48.548 23.250 1.00 8.75 110 THR A N 1
ATOM 691 C CA A THR A 1 122 ? 21.991 49.738 24.071 0.50 8.17 110 THR A CA 1
ATOM 692 C CA B THR A 1 122 ? 21.948 49.688 24.117 0.50 8.46 110 THR A CA 1
ATOM 693 C C . THR A 1 122 ? 20.577 50.239 23.737 1.00 10.08 110 THR A C 1
ATOM 694 O O . THR A 1 122 ? 20.255 50.386 22.546 1.00 11.00 110 THR A O 1
ATOM 701 N N . LEU A 1 123 ? 19.725 50.493 24.745 1.00 7.90 111 LEU A N 1
ATOM 702 C CA . LEU A 1 123 ? 18.387 51.024 24.454 1.00 8.80 111 LEU A CA 1
ATOM 703 C C . LEU A 1 123 ? 18.435 52.322 23.633 1.00 7.13 111 LEU A C 1
ATOM 704 O O . LEU A 1 123 ? 19.210 53.251 23.957 1.00 8.60 111 LEU A O 1
ATOM 709 N N . HIS A 1 124 ? 17.629 52.380 22.575 1.00 7.46 112 HIS A N 1
ATOM 710 C CA . HIS A 1 124 ? 17.478 53.543 21.690 1.00 7.93 112 HIS A CA 1
ATOM 711 C C . HIS A 1 124 ? 16.169 54.282 21.973 1.00 10.40 112 HIS A C 1
ATOM 712 O O . HIS A 1 124 ? 16.133 55.512 22.097 1.00 10.69 112 HIS A O 1
ATOM 719 N N . ALA A 1 125 ? 15.094 53.514 22.061 1.00 10.47 113 ALA A N 1
ATOM 720 C CA . ALA A 1 125 ? 13.795 54.059 22.386 1.00 11.08 113 ALA A CA 1
ATOM 721 C C . ALA A 1 125 ? 12.896 52.970 22.950 1.00 9.47 113 ALA A C 1
ATOM 722 O O . ALA A 1 125 ? 12.977 51.831 22.546 1.00 9.52 113 ALA A O 1
ATOM 724 N N . GLU A 1 126 ? 12.012 53.341 23.868 1.00 9.39 114 GLU A N 1
ATOM 725 C CA . GLU A 1 126 ? 11.020 52.390 24.377 1.00 10.32 114 GLU A CA 1
ATOM 726 C C . GLU A 1 126 ? 10.012 52.044 23.248 1.00 11.34 114 GLU A C 1
ATOM 727 O O . GLU A 1 126 ? 9.722 52.869 22.392 1.00 10.94 114 GLU A O 1
ATOM 733 N N . LEU A 1 127 ? 9.482 50.822 23.238 1.00 9.55 115 LEU A N 1
ATOM 734 C CA . LEU A 1 127 ? 8.447 50.426 22.294 1.00 11.70 115 LEU A CA 1
ATOM 735 C C . LEU A 1 127 ? 7.642 49.385 23.019 1.00 9.33 115 LEU A C 1
ATOM 736 O O . LEU A 1 127 ? 8.112 48.235 23.181 1.00 9.91 115 LEU A O 1
ATOM 741 N N . GLU A 1 128 ? 6.472 49.796 23.524 1.00 8.73 116 GLU A N 1
ATOM 742 C CA . GLU A 1 128 ? 5.656 48.914 24.354 1.00 8.09 116 GLU A CA 1
ATOM 743 C C . GLU A 1 128 ? 6.510 48.215 25.391 1.00 9.84 116 GLU A C 1
ATOM 744 O O . GLU A 1 128 ? 6.312 47.038 25.728 1.00 10.68 116 GLU A O 1
ATOM 750 N N . SER A 1 129 ? 7.423 48.992 25.973 1.00 9.67 117 SER A N 1
ATOM 751 C CA . SER A 1 129 ? 8.370 48.470 26.940 1.00 10.02 117 SER A CA 1
ATOM 752 C C . SER A 1 129 ? 7.721 48.207 28.294 1.00 11.07 117 SER A C 1
ATOM 753 O O . SER A 1 129 ? 8.321 47.583 29.165 1.00 12.29 117 SER A O 1
ATOM 756 N N . ASP A 1 130 ? 6.519 48.748 28.506 1.00 10.32 118 ASP A N 1
ATOM 757 C CA . ASP A 1 130 ? 5.708 48.499 29.685 1.00 12.66 118 ASP A CA 1
ATOM 758 C C . ASP A 1 130 ? 4.519 47.574 29.453 1.00 11.02 118 ASP A C 1
ATOM 759 O O . ASP A 1 130 ? 3.618 47.494 30.324 1.00 12.06 118 ASP A O 1
ATOM 764 N N . LEU A 1 131 ? 4.519 46.853 28.334 1.00 10.64 119 LEU A N 1
ATOM 765 C CA . LEU A 1 131 ? 3.441 45.928 27.994 1.00 11.11 119 LEU A CA 1
ATOM 766 C C . LEU A 1 131 ? 3.979 44.508 27.864 1.00 10.61 119 LEU A C 1
ATOM 767 O O . LEU A 1 131 ? 4.219 44.029 26.736 1.00 10.87 119 LEU A O 1
ATOM 772 N N . PRO A 1 132 ? 4.209 43.831 29.005 1.00 10.03 120 PRO A N 1
ATOM 773 C CA . PRO A 1 132 ? 4.837 42.531 28.889 1.00 9.88 120 PRO A CA 1
ATOM 774 C C . PRO A 1 132 ? 4.071 41.492 28.097 1.00 9.56 120 PRO A C 1
ATOM 775 O O . PRO A 1 132 ? 4.704 40.545 27.586 1.00 11.30 120 PRO A O 1
ATOM 779 N N . GLY A 1 133 ? 2.756 41.663 27.966 1.00 8.15 121 GLY A N 1
ATOM 780 C CA . GLY A 1 133 ? 1.956 40.720 27.222 1.00 11.35 121 GLY A CA 1
ATOM 781 C C . GLY A 1 133 ? 2.057 40.818 25.712 1.00 8.04 121 GLY A C 1
ATOM 782 O O . GLY A 1 133 ? 1.468 39.986 25.003 1.00 8.88 121 GLY A O 1
ATOM 783 N N . ASN A 1 134 ? 2.763 41.839 25.194 1.00 7.06 122 ASN A N 1
ATOM 784 C CA . ASN A 1 134 ? 2.930 42.039 23.786 1.00 8.82 122 ASN A CA 1
ATOM 785 C C . ASN A 1 134 ? 4.370 41.793 23.338 1.00 9.32 122 ASN A C 1
ATOM 786 O O . ASN A 1 134 ? 5.312 41.940 24.146 1.00 7.17 122 ASN A O 1
ATOM 791 N N . ARG A 1 135 ? 4.558 41.504 22.056 1.00 7.04 123 ARG A N 1
ATOM 792 C CA . ARG A 1 135 ? 5.889 41.419 21.438 1.00 9.16 123 ARG A CA 1
ATOM 793 C C . ARG A 1 135 ? 5.875 42.188 20.118 1.00 9.48 123 ARG A C 1
ATOM 794 O O . ARG A 1 135 ? 4.803 42.557 19.604 1.00 9.90 123 ARG A O 1
ATOM 802 N N . SER A 1 136 ? 7.060 42.471 19.605 1.00 10.52 124 SER A N 1
ATOM 803 C CA . SER A 1 136 ? 7.169 43.035 18.256 1.00 8.17 124 SER A CA 1
ATOM 804 C C . SER A 1 136 ? 7.022 41.965 17.203 1.00 9.73 124 SER A C 1
ATOM 805 O O . SER A 1 136 ? 7.299 40.797 17.437 1.00 10.42 124 SER A O 1
ATOM 808 N N . ASN A 1 137 ? 6.645 42.375 16.001 1.00 9.26 125 ASN A N 1
ATOM 809 C CA . ASN A 1 137 ? 6.518 41.441 14.892 1.00 9.83 125 ASN A CA 1
ATOM 810 C C . ASN A 1 137 ? 7.179 42.073 13.647 1.00 11.98 125 ASN A C 1
ATOM 811 O O . ASN A 1 137 ? 8.299 42.582 13.700 1.00 12.36 125 ASN A O 1
ATOM 816 N N . ASP A 1 138 ? 6.468 42.059 12.546 1.00 13.29 126 ASP A N 1
ATOM 817 C CA . ASP A 1 138 ? 6.951 42.507 11.237 1.00 14.12 126 ASP A CA 1
ATOM 818 C C . ASP A 1 138 ? 7.369 43.986 11.268 1.00 11.16 126 ASP A C 1
ATOM 819 O O . ASP A 1 138 ? 6.708 44.817 11.877 1.00 11.04 126 ASP A O 1
ATOM 824 N N . GLY A 1 139 ? 8.429 44.330 10.573 1.00 11.37 127 GLY A N 1
ATOM 825 C CA . GLY A 1 139 ? 8.765 45.751 10.437 1.00 11.92 127 GLY A CA 1
ATOM 826 C C . GLY A 1 139 ? 9.530 45.944 9.158 1.00 12.12 127 GLY A C 1
ATOM 827 O O . GLY A 1 139 ? 10.049 44.984 8.581 1.00 12.60 127 GLY A O 1
ATOM 828 N N . ARG A 1 140 ? 9.573 47.179 8.657 1.00 8.73 128 ARG A N 1
ATOM 829 C CA . ARG A 1 140 ? 10.365 47.468 7.453 1.00 10.56 128 ARG A CA 1
ATOM 830 C C . ARG A 1 140 ? 10.736 48.949 7.411 1.00 1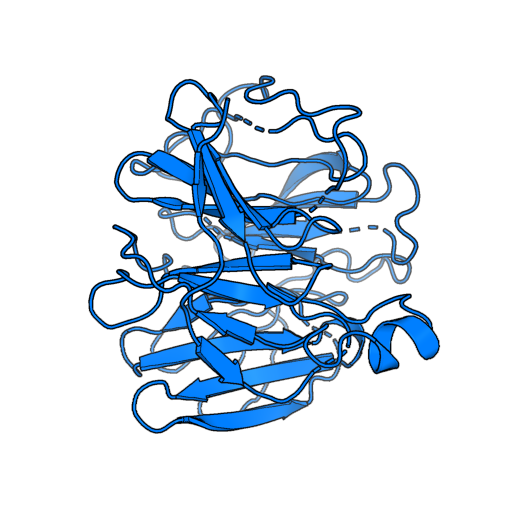0.26 128 ARG A C 1
ATOM 831 O O . ARG A 1 140 ? 9.968 49.780 7.865 1.00 8.83 128 ARG A O 1
ATOM 847 N N . HIS A 1 142 ? 11.353 52.553 5.696 1.00 9.09 130 HIS A N 1
ATOM 848 C CA . HIS A 1 142 ? 10.880 53.466 4.685 1.00 9.00 130 HIS A CA 1
ATOM 849 C C . HIS A 1 142 ? 12.115 54.237 4.160 1.00 7.67 130 HIS A C 1
ATOM 850 O O . HIS A 1 142 ? 13.038 54.529 4.927 1.00 10.65 130 HIS A O 1
ATOM 857 N N . PRO A 1 143 ? 12.141 54.595 2.860 1.00 9.82 131 PRO A N 1
ATOM 858 C CA . PRO A 1 143 ? 13.299 55.312 2.331 1.00 13.13 131 PRO A CA 1
ATOM 859 C C . PRO A 1 143 ? 13.669 56.674 2.964 1.00 12.91 131 PRO A C 1
ATOM 860 O O . PRO A 1 143 ? 14.805 57.147 2.794 1.00 15.03 131 PRO A O 1
ATOM 864 N N . SER A 1 144 ? 12.745 57.290 3.688 1.00 11.39 132 SER A N 1
ATOM 865 C CA . SER A 1 144 ? 13.026 58.508 4.448 1.00 11.59 132 SER A CA 1
ATOM 866 C C . SER A 1 144 ? 13.975 58.253 5.640 1.00 12.08 132 SER A C 1
ATOM 867 O O . SER A 1 144 ? 14.473 59.211 6.244 1.00 14.01 132 SER A O 1
ATOM 870 N N . GLY A 1 145 ? 14.183 56.986 6.017 1.00 11.47 133 GLY A N 1
ATOM 871 C CA . GLY A 1 145 ? 14.996 56.676 7.170 1.00 10.50 133 GLY A CA 1
ATOM 872 C C . GLY A 1 145 ? 14.207 56.377 8.414 1.00 9.42 133 GLY A C 1
ATOM 873 O O . GLY A 1 145 ? 14.797 56.189 9.489 1.00 11.41 133 GLY A O 1
ATOM 874 N N . ALA A 1 146 ? 12.886 56.371 8.293 1.00 10.05 134 ALA A N 1
ATOM 875 C CA . ALA A 1 146 ? 11.984 55.977 9.384 1.00 9.64 134 ALA A CA 1
ATOM 876 C C . ALA A 1 146 ? 11.581 54.512 9.253 1.00 8.36 134 ALA A C 1
ATOM 877 O O . ALA A 1 146 ? 11.449 53.953 8.136 1.00 10.34 134 ALA A O 1
ATOM 879 N N . LEU A 1 147 ? 11.429 53.877 10.419 1.00 8.17 135 LEU A N 1
ATOM 880 C CA . LEU A 1 147 ? 11.026 52.461 10.509 1.00 7.29 135 LEU A CA 1
ATOM 881 C C . LEU A 1 147 ? 9.510 52.424 10.707 1.00 9.99 135 LEU A C 1
ATOM 882 O O . LEU A 1 147 ? 8.980 53.209 11.480 1.00 10.01 135 LEU A O 1
ATOM 887 N N . TRP A 1 148 ? 8.841 51.469 10.068 1.00 8.03 136 TRP A N 1
ATOM 888 C CA . TRP A 1 148 ? 7.510 51.053 10.478 1.00 9.17 136 TRP A CA 1
ATOM 889 C C . TRP A 1 148 ? 7.699 49.703 11.201 1.00 8.52 136 TRP A C 1
ATOM 890 O O . TRP A 1 148 ? 8.328 48.770 10.671 1.00 8.09 136 TRP A O 1
ATOM 901 N N . ILE A 1 149 ? 7.090 49.571 12.368 1.00 6.73 137 ILE A N 1
ATOM 902 C CA . ILE A 1 149 ? 7.197 48.368 13.134 1.00 6.81 137 ILE A CA 1
ATOM 903 C C . ILE A 1 149 ? 5.856 48.005 13.777 1.00 7.85 137 ILE A C 1
ATOM 904 O O . ILE A 1 149 ? 5.197 48.859 14.374 1.00 8.00 137 ILE A O 1
ATOM 909 N N . GLY A 1 150 ? 5.486 46.738 13.626 1.00 7.62 138 GLY A N 1
ATOM 910 C CA . GLY A 1 150 ? 4.306 46.155 14.218 1.00 7.27 138 GLY A CA 1
ATOM 911 C C . GLY A 1 150 ? 4.531 45.509 15.561 1.00 8.51 138 GLY A C 1
ATOM 912 O O . GLY A 1 150 ? 5.611 44.949 15.851 1.00 10.81 138 GLY A O 1
ATOM 913 N N . THR A 1 151 ? 3.495 45.554 16.392 1.00 7.89 139 THR A N 1
ATOM 914 C CA . THR A 1 151 ? 3.501 44.818 17.654 1.00 9.55 139 THR A CA 1
ATOM 915 C C . THR A 1 151 ? 2.221 43.975 17.739 1.00 9.63 139 THR A C 1
ATOM 916 O O . THR A 1 151 ? 1.264 44.195 16.959 1.00 9.25 139 THR A O 1
ATOM 928 N N . GLY A 1 153 ? -0.231 41.118 20.612 1.00 9.21 141 GLY A N 1
ATOM 929 C CA . GLY A 1 153 ? -0.280 40.299 21.832 1.00 6.60 141 GLY A CA 1
ATOM 930 C C . GLY A 1 153 ? 0.494 39.028 21.559 1.00 8.19 141 GLY A C 1
ATOM 931 O O . GLY A 1 153 ? 0.483 38.511 20.434 1.00 8.64 141 GLY A O 1
ATOM 932 N N . ARG A 1 154 ? 1.172 38.487 22.579 1.00 8.92 142 ARG A N 1
ATOM 933 C CA . ARG A 1 154 ? 1.967 37.282 22.371 1.00 8.83 142 ARG A CA 1
ATOM 934 C C . ARG A 1 154 ? 1.099 36.077 21.939 1.00 12.19 142 ARG A C 1
ATOM 935 O O . ARG A 1 154 ? 1.625 35.181 21.295 1.00 12.63 142 ARG A O 1
ATOM 943 N N . LYS A 1 155 ? -0.187 36.074 22.288 1.00 11.71 143 LYS A N 1
ATOM 944 C CA . LYS A 1 155 ? -1.122 35.012 21.898 1.00 9.93 143 LYS A CA 1
ATOM 945 C C . LYS A 1 155 ? -2.018 35.470 20.745 1.00 10.32 143 LYS A C 1
ATOM 946 O O . LYS A 1 155 ? -3.050 34.864 20.483 1.00 12.76 143 LYS A O 1
ATOM 952 N N . ALA A 1 156 ? -1.589 36.500 20.038 1.00 10.10 144 ALA A N 1
ATOM 953 C CA . ALA A 1 156 ? -2.411 37.159 19.020 1.00 12.33 144 ALA A CA 1
ATOM 954 C C . ALA A 1 156 ? -3.802 37.604 19.483 1.00 12.75 144 ALA A C 1
ATOM 955 O O . ALA A 1 156 ? -4.780 37.570 18.704 1.00 13.25 144 ALA A O 1
ATOM 957 N N . GLU A 1 157 ? -3.898 38.052 20.728 1.00 10.35 145 GLU A N 1
ATOM 958 C CA . GLU A 1 157 ? -5.128 38.560 21.273 1.00 12.35 145 GLU A CA 1
ATOM 959 C C . GLU A 1 157 ? -5.761 39.571 20.311 1.00 11.37 145 GLU A C 1
ATOM 960 O O . GLU A 1 157 ? -5.088 40.445 19.768 1.00 10.17 145 GLU A O 1
ATOM 966 N N . THR A 1 158 ? -7.063 39.456 20.099 1.00 10.24 146 THR A N 1
ATOM 967 C CA . THR A 1 158 ? -7.720 40.260 19.083 1.00 12.07 146 THR A CA 1
ATOM 968 C C . THR A 1 158 ? -7.498 41.742 19.320 1.00 10.06 146 THR A C 1
ATOM 969 O O . THR A 1 158 ? -7.828 42.268 20.376 1.00 9.03 146 THR A O 1
ATOM 973 N N . GLY A 1 159 ? -6.965 42.429 18.309 1.00 10.06 147 GLY A N 1
ATOM 974 C CA . GLY A 1 159 ? -6.810 43.871 18.397 1.00 10.74 147 GLY A CA 1
ATOM 975 C C . GLY A 1 159 ? -5.757 44.436 19.330 1.00 12.01 147 GLY A C 1
ATOM 976 O O . GLY A 1 159 ? -5.717 45.652 19.554 1.00 13.17 147 GLY A O 1
ATOM 977 N N . ALA A 1 160 ? -4.891 43.582 19.880 1.00 10.76 148 ALA A N 1
ATOM 978 C CA . ALA A 1 160 ? -3.933 44.027 20.895 1.00 8.44 148 ALA A CA 1
ATOM 979 C C . ALA A 1 160 ? -2.735 44.751 20.297 1.00 10.73 148 ALA A C 1
ATOM 980 O O . ALA A 1 160 ? -1.961 45.426 21.010 1.00 10.68 148 ALA A O 1
ATOM 982 N N . GLY A 1 161 ? -2.547 44.574 19.001 1.00 7.43 149 GLY A N 1
ATOM 983 C CA . GLY A 1 161 ? -1.373 45.142 18.307 1.00 8.20 149 GLY A CA 1
ATOM 984 C C . GLY A 1 161 ? -1.596 46.484 17.620 1.00 11.00 149 GLY A C 1
ATOM 985 O O . GLY A 1 161 ? -2.707 46.982 17.518 1.00 9.16 149 GLY A O 1
ATOM 986 N N . SER A 1 162 ? -0.490 47.052 17.177 1.00 9.86 150 SER A N 1
ATOM 987 C CA . SER A 1 162 ? -0.412 48.353 16.526 1.00 8.24 150 SER A CA 1
ATOM 988 C C . SER A 1 162 ? 0.750 48.381 15.522 1.00 8.11 150 SER A C 1
ATOM 989 O O . SER A 1 162 ? 1.603 47.485 15.526 1.00 7.33 150 SER A O 1
ATOM 992 N N . ILE A 1 163 ? 0.762 49.415 14.699 1.00 7.34 151 ILE A N 1
ATOM 993 C CA . ILE A 1 163 ? 1.883 49.751 13.823 1.00 8.31 151 ILE A CA 1
ATOM 994 C C . ILE A 1 163 ? 2.341 51.136 14.222 1.00 6.28 151 ILE A C 1
ATOM 995 O O . ILE A 1 163 ? 1.543 52.083 14.316 1.00 8.53 151 ILE A O 1
ATOM 1000 N N . TYR A 1 164 ? 3.640 51.209 14.484 1.00 7.03 152 TYR A N 1
ATOM 1001 C CA . TYR A 1 164 ? 4.324 52.467 14.836 1.00 9.14 152 TYR A CA 1
ATOM 1002 C C . TYR A 1 164 ? 5.328 52.917 13.791 1.00 8.50 152 TYR A C 1
ATOM 1003 O O . TYR A 1 164 ? 5.913 52.099 13.089 1.00 8.64 152 TYR A O 1
ATOM 1012 N N . HIS A 1 165 ? 5.551 54.234 13.775 1.00 9.70 153 HIS A N 1
ATOM 1013 C CA . HIS A 1 165 ? 6.564 54.911 12.978 1.00 8.92 153 HIS A CA 1
ATOM 1014 C C . HIS A 1 165 ? 7.625 55.369 13.933 1.00 10.81 153 HIS A C 1
ATOM 1015 O O . HIS A 1 165 ? 7.293 55.944 14.988 1.00 10.26 153 HIS A O 1
ATOM 1022 N N . VAL A 1 166 ? 8.880 55.092 13.588 1.00 8.71 154 VAL A N 1
ATOM 1023 C CA . VAL A 1 166 ? 10.028 55.486 14.428 1.00 9.91 154 VAL A CA 1
ATOM 1024 C C . VAL A 1 166 ? 11.005 56.299 13.567 1.00 8.47 154 VAL A C 1
ATOM 1025 O O . VAL A 1 166 ? 11.498 55.818 12.561 1.00 9.25 154 VAL A O 1
ATOM 1029 N N . ALA A 1 167 ? 11.246 57.542 13.966 1.00 9.28 155 ALA A N 1
ATOM 1030 C CA . ALA A 1 167 ? 12.213 58.374 13.273 1.00 10.17 155 ALA A CA 1
ATOM 1031 C C . ALA A 1 167 ? 13.027 59.134 14.291 1.00 10.63 155 ALA A C 1
ATOM 1032 O O . ALA A 1 167 ? 12.471 59.834 15.143 1.00 9.73 155 ALA A O 1
ATOM 1034 N N . LYS A 1 168 ? 14.343 58.935 14.242 1.00 10.76 156 LYS A N 1
ATOM 1035 C CA . LYS A 1 168 ? 15.278 59.612 15.121 1.00 12.94 156 LYS A CA 1
ATOM 1036 C C . LYS A 1 168 ? 14.871 59.393 16.563 1.00 13.37 156 LYS A C 1
ATOM 1037 O O . LYS A 1 168 ? 14.900 60.327 17.385 1.00 14.82 156 LYS A O 1
ATOM 1043 N N . GLY A 1 169 ? 14.415 58.187 16.851 1.00 10.61 157 GLY A N 1
ATOM 1044 C CA . GLY A 1 169 ? 14.087 57.751 18.205 1.00 9.72 157 GLY A CA 1
ATOM 1045 C C . GLY A 1 169 ? 12.722 58.169 18.716 1.00 12.54 157 GLY A C 1
ATOM 1046 O O . GLY A 1 169 ? 12.381 57.847 19.847 1.00 15.92 157 GLY A O 1
ATOM 1047 N N . LYS A 1 170 ? 11.956 58.896 17.909 1.00 10.80 158 LYS A N 1
ATOM 1048 C CA . LYS A 1 170 ? 10.619 59.330 18.235 1.00 11.21 158 LYS A CA 1
ATOM 1049 C C . LYS A 1 170 ? 9.604 58.309 17.705 1.00 12.36 158 LYS A C 1
ATOM 1050 O O . LYS A 1 170 ? 9.551 58.021 16.509 1.00 10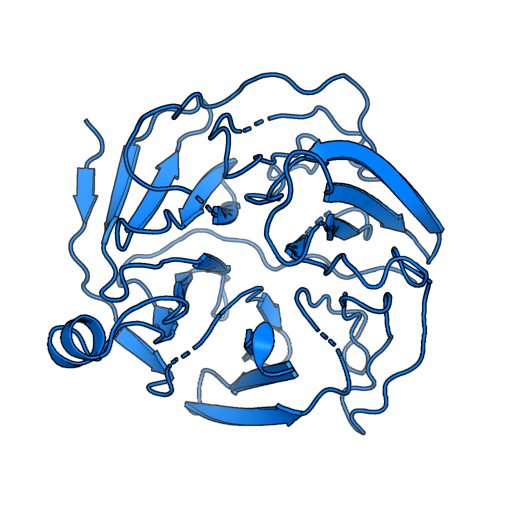.98 158 LYS A O 1
ATOM 1056 N N . VAL A 1 171 ? 8.809 57.758 18.620 1.00 12.07 159 VAL A N 1
ATOM 1057 C CA . VAL A 1 171 ? 7.819 56.724 18.247 1.00 10.50 159 VAL A CA 1
ATOM 1058 C C . VAL A 1 171 ? 6.402 57.321 18.163 1.00 14.19 159 VAL A C 1
ATOM 1059 O O . VAL A 1 171 ? 5.946 57.974 19.121 1.00 13.36 159 VAL A O 1
ATOM 1063 N N . THR A 1 172 ? 5.730 57.111 17.024 1.00 10.61 160 THR A N 1
ATOM 1064 C CA . THR A 1 172 ? 4.367 57.616 16.753 1.00 12.21 160 THR A CA 1
ATOM 1065 C C . THR A 1 172 ? 3.462 56.456 16.319 1.00 12.52 160 THR A C 1
ATOM 1066 O O . THR A 1 172 ? 3.835 55.740 15.374 1.00 11.10 160 THR A O 1
ATOM 1070 N N . LYS A 1 173 ? 2.320 56.230 16.988 1.00 10.99 161 LYS A N 1
ATOM 1071 C CA . LYS A 1 173 ? 1.414 55.156 16.565 1.00 8.96 161 LYS A CA 1
ATOM 1072 C C . LYS A 1 173 ? 0.681 55.583 15.283 1.00 9.59 161 LYS A C 1
ATOM 1073 O O . LYS A 1 173 ? 0.185 56.684 15.184 1.00 10.66 161 LYS A O 1
ATOM 1079 N N . LEU A 1 174 ? 0.678 54.707 14.293 1.00 8.40 162 LEU A N 1
ATOM 1080 C CA . LEU A 1 174 ? 0.031 54.941 13.012 1.00 7.48 162 LEU A CA 1
ATOM 1081 C C . LEU A 1 174 ? -1.333 54.249 12.918 1.00 8.18 162 LEU A C 1
ATOM 1082 O O . LEU A 1 174 ? -2.299 54.852 12.428 1.00 8.95 162 LEU A O 1
ATOM 1087 N N . PHE A 1 175 ? -1.382 52.990 13.343 1.00 7.34 163 PHE A N 1
ATOM 1088 C CA . PHE A 1 175 ? -2.556 52.125 13.198 1.00 10.63 163 PHE A CA 1
ATOM 1089 C C . PHE A 1 175 ? -2.739 51.310 14.455 1.00 11.33 163 PHE A C 1
ATOM 1090 O O . PHE A 1 175 ? -1.767 50.800 15.023 1.00 9.66 163 PHE A O 1
ATOM 1098 N N . ALA A 1 176 ? -3.977 51.209 14.912 1.00 12.19 164 ALA A N 1
ATOM 1099 C CA . ALA A 1 176 ? -4.298 50.462 16.123 1.00 12.17 164 ALA A CA 1
ATOM 1100 C C . ALA A 1 176 ? -5.214 49.281 15.825 1.00 12.08 164 ALA A C 1
ATOM 1101 O O . ALA A 1 176 ? -5.678 49.081 14.692 1.00 11.59 164 ALA A O 1
ATOM 1103 N N . ASP A 1 177 ? -5.473 48.487 16.857 1.00 11.32 165 ASP A N 1
ATOM 1104 C CA . ASP A 1 177 ? -6.490 47.443 16.815 1.00 12.08 165 ASP A CA 1
ATOM 1105 C C . ASP A 1 177 ? -6.171 46.403 15.760 1.00 12.25 165 ASP A C 1
ATOM 1106 O O . ASP A 1 177 ? -7.050 45.936 15.071 1.00 12.03 165 ASP A O 1
ATOM 1111 N N . ILE A 1 178 ? -4.895 46.029 15.656 1.00 11.36 166 ILE A N 1
ATOM 1112 C CA . ILE A 1 178 ? -4.451 45.002 14.709 1.00 11.64 166 ILE A CA 1
ATOM 1113 C C . ILE A 1 178 ? -4.047 43.753 15.496 1.00 14.03 166 ILE A C 1
ATOM 1114 O O . ILE A 1 178 ? -3.250 43.834 16.437 1.00 12.52 166 ILE A O 1
ATOM 1119 N N . SER A 1 179 ? -4.537 42.588 15.085 1.00 10.92 167 SER A N 1
ATOM 1120 C CA . SER A 1 179 ? -4.198 41.371 15.820 1.00 9.20 167 SER A CA 1
ATOM 1121 C C . SER A 1 179 ? -2.787 40.853 15.493 1.00 7.83 167 SER A C 1
ATOM 1122 O O . SER A 1 179 ? -2.058 40.465 16.403 1.00 7.97 167 SER A O 1
ATOM 1125 N N . ILE A 1 180 ? -2.459 40.787 14.199 1.00 9.30 168 ILE A N 1
ATOM 1126 C CA . ILE A 1 180 ? -1.150 40.334 13.737 1.00 8.79 168 ILE A CA 1
ATOM 1127 C C . ILE A 1 180 ? -0.717 41.245 12.596 1.00 8.14 168 ILE A C 1
ATOM 1128 O O . ILE A 1 180 ? -1.106 41.040 11.425 1.00 7.83 168 ILE A O 1
ATOM 1133 N N . PRO A 1 181 ? 0.097 42.254 12.925 1.00 9.90 169 PRO A N 1
ATOM 1134 C CA . PRO A 1 181 ? 0.561 43.137 11.842 1.00 9.31 169 PRO A CA 1
ATOM 1135 C C . PRO A 1 181 ? 1.548 42.459 10.945 1.00 10.13 169 PRO A C 1
ATOM 1136 O O . PRO A 1 181 ? 2.389 41.682 11.397 1.00 8.67 169 PRO A O 1
ATOM 1140 N N . ASN A 1 182 ? 1.418 42.682 9.643 1.00 10.86 170 ASN A N 1
ATOM 1141 C CA . ASN A 1 182 ? 2.311 42.021 8.687 1.00 8.87 170 ASN A CA 1
ATOM 1142 C C . ASN A 1 182 ? 2.297 42.732 7.361 1.00 9.12 170 ASN A C 1
ATOM 1143 O O . ASN A 1 182 ? 1.679 43.801 7.217 1.00 9.57 170 ASN A O 1
ATOM 1148 N N . SER A 1 183 ? 3.001 42.150 6.393 1.00 9.25 171 SER A N 1
ATOM 1149 C CA . SER A 1 183 ? 3.092 42.677 5.020 1.00 9.29 171 SER A CA 1
ATOM 1150 C C . SER A 1 183 ? 3.479 44.102 4.881 1.00 9.02 171 SER A C 1
ATOM 1151 O O . SER A 1 183 ? 3.095 44.763 3.920 1.00 9.73 171 SER A O 1
ATOM 1154 N N . ILE A 1 184 ? 4.246 44.607 5.845 1.00 7.79 172 ILE A N 1
ATOM 1155 C CA . ILE A 1 184 ? 4.707 45.999 5.774 1.00 10.17 172 ILE A CA 1
ATOM 1156 C C . ILE A 1 184 ? 5.763 46.173 4.697 1.00 9.65 172 ILE A C 1
ATOM 1157 O O . ILE A 1 184 ? 6.816 45.498 4.689 1.00 8.10 172 ILE A O 1
ATOM 1162 N N . CYS A 1 185 ? 5.453 47.041 3.735 1.00 9.14 173 CYS A N 1
ATOM 1163 C CA . CYS A 1 185 ? 6.402 47.372 2.691 1.00 9.26 173 CYS A CA 1
ATOM 1164 C C . CYS A 1 185 ? 5.945 48.633 1.979 1.00 8.31 173 CYS A C 1
ATOM 1165 O O . CYS A 1 185 ? 4.908 49.196 2.293 1.00 9.36 173 CYS A O 1
ATOM 1168 N N . PHE A 1 186 ? 6.757 49.119 1.056 1.00 9.02 174 PHE A N 1
ATOM 1169 C CA . PHE A 1 186 ? 6.576 50.429 0.472 1.00 8.52 174 PHE A CA 1
ATOM 1170 C C . PHE A 1 186 ? 6.773 50.441 -1.041 1.00 9.69 174 PHE A C 1
ATOM 1171 O O . PHE A 1 186 ? 7.576 49.696 -1.579 1.00 9.93 174 PHE A O 1
ATOM 1179 N N . SER A 1 187 ? 6.055 51.320 -1.723 1.00 8.99 175 SER A N 1
ATOM 1180 C CA . SER A 1 187 ? 6.182 51.474 -3.163 1.00 8.37 175 SER A CA 1
ATOM 1181 C C . SER A 1 187 ? 7.541 52.038 -3.547 1.00 8.09 175 SER A C 1
ATOM 1182 O O . SER A 1 187 ? 8.231 52.640 -2.693 1.00 9.20 175 SER A O 1
ATOM 1185 N N . PRO A 1 188 ? 7.927 51.908 -4.826 1.00 12.12 176 PRO A N 1
ATOM 1186 C CA . PRO A 1 188 ? 9.247 52.345 -5.240 1.00 14.51 176 PRO A CA 1
ATOM 1187 C C . PRO A 1 188 ? 9.573 53.802 -4.968 1.00 14.89 176 PRO A C 1
ATOM 1188 O O . PRO A 1 188 ? 10.703 54.114 -4.624 1.00 17.88 176 PRO A O 1
ATOM 1192 N N . ASP A 1 189 ? 8.582 54.691 -5.029 1.00 13.04 177 ASP A N 1
ATOM 1193 C CA . ASP A 1 189 ? 8.884 56.089 -4.760 1.00 12.30 177 ASP A CA 1
ATOM 1194 C C . ASP A 1 189 ? 8.636 56.510 -3.329 1.00 11.65 177 ASP A C 1
ATOM 1195 O O . ASP A 1 189 ? 8.795 57.684 -3.031 1.00 12.16 177 ASP A O 1
ATOM 1200 N N . GLY A 1 190 ? 8.287 55.571 -2.448 1.00 9.67 178 GLY A N 1
ATOM 1201 C CA . GLY A 1 190 ? 8.061 55.899 -1.026 1.00 8.80 178 GLY A CA 1
ATOM 1202 C C . GLY A 1 190 ? 6.735 56.583 -0.717 1.00 12.46 178 GLY A C 1
ATOM 1203 O O . GLY A 1 190 ? 6.480 57.024 0.497 1.00 15.73 178 GLY A O 1
ATOM 1204 N N . THR A 1 191 ? 5.882 56.705 -1.729 1.00 7.87 179 THR A N 1
ATOM 1205 C CA . THR A 1 191 ? 4.621 57.434 -1.590 1.00 7.71 179 THR A CA 1
ATOM 1206 C C . THR A 1 191 ? 3.394 56.591 -1.185 1.00 7.55 179 THR A C 1
ATOM 1207 O O . THR A 1 191 ? 2.302 57.160 -0.950 1.00 9.71 179 THR A O 1
ATOM 1211 N N . THR A 1 192 ? 3.564 55.258 -1.127 1.00 11.06 180 THR A N 1
ATOM 1212 C CA . THR A 1 192 ? 2.522 54.359 -0.654 1.00 9.19 180 THR A CA 1
ATOM 1213 C C . THR A 1 192 ? 3.129 53.355 0.306 1.00 9.69 180 THR A C 1
ATOM 1214 O O . THR A 1 192 ? 4.211 52.799 0.055 1.00 9.46 180 THR A O 1
ATOM 1218 N N . GLY A 1 193 ? 2.415 53.116 1.393 1.00 8.83 181 GLY A N 1
ATOM 1219 C CA . GLY A 1 193 ? 2.733 52.035 2.291 1.00 10.73 181 GLY A CA 1
ATOM 1220 C C . GLY A 1 193 ? 1.665 50.987 2.255 1.00 9.71 181 GLY A C 1
ATOM 1221 O O . GLY A 1 193 ? 0.492 51.264 1.945 1.00 13.13 181 GLY A O 1
ATOM 1222 N N . TYR A 1 194 ? 2.074 49.763 2.566 1.00 10.68 182 TYR A N 1
ATOM 1223 C CA . TYR A 1 194 ? 1.190 48.617 2.607 1.00 8.42 182 TYR A CA 1
ATOM 1224 C C . TYR A 1 194 ? 1.318 47.900 3.948 1.00 10.91 182 TYR A C 1
ATOM 1225 O O . TYR A 1 194 ? 2.376 47.903 4.566 1.00 11.09 182 TYR A O 1
ATOM 1234 N N . PHE A 1 195 ? 0.217 47.324 4.407 1.00 8.18 183 PHE A N 1
ATOM 1235 C CA . PHE A 1 195 ? 0.206 46.470 5.593 1.00 9.12 183 PHE A CA 1
ATOM 1236 C C . PHE A 1 195 ? -1.035 45.604 5.617 1.00 11.52 183 PHE A C 1
ATOM 1237 O O . PHE A 1 195 ? -1.986 45.849 4.906 1.00 9.49 183 PHE A O 1
ATOM 1245 N N . VAL A 1 196 ? -1.012 44.592 6.470 1.00 9.66 184 VAL A N 1
ATOM 1246 C CA . VAL A 1 196 ? -2.153 43.703 6.624 1.00 9.64 184 VAL A CA 1
ATOM 1247 C C . VAL A 1 196 ? -2.275 43.334 8.093 1.00 12.63 184 VAL A C 1
ATOM 1248 O O . VAL A 1 196 ? -1.302 43.420 8.834 1.00 11.86 184 VAL A O 1
ATOM 1252 N N . ASP A 1 197 ? -3.482 42.931 8.484 1.00 11.66 185 ASP A N 1
ATOM 1253 C CA . ASP A 1 197 ? -3.710 42.233 9.759 1.00 9.44 185 ASP A CA 1
ATOM 1254 C C . ASP A 1 197 ? -3.897 40.789 9.290 1.00 11.16 185 ASP A C 1
ATOM 1255 O O . ASP A 1 197 ? -4.864 40.468 8.596 1.00 10.65 185 ASP A O 1
ATOM 1260 N N . THR A 1 198 ? -2.949 39.920 9.616 1.00 9.09 186 THR A N 1
ATOM 1261 C CA . THR A 1 198 ? -2.973 38.524 9.124 1.00 11.57 186 THR A CA 1
ATOM 1262 C C . THR A 1 198 ? -4.256 37.785 9.495 1.00 14.46 186 THR A C 1
ATOM 1263 O O . THR A 1 198 ? -4.664 36.889 8.798 1.00 14.54 186 THR A O 1
ATOM 1267 N N . LYS A 1 199 ? -4.897 38.173 10.589 1.00 11.08 187 LYS A N 1
ATOM 1268 C CA . LYS A 1 199 ? -6.168 37.551 10.969 1.00 12.42 187 LYS A CA 1
ATOM 1269 C C . LYS A 1 199 ? -7.359 37.956 10.062 1.00 15.15 187 LYS A C 1
ATOM 1270 O O . LYS A 1 199 ? -8.412 37.296 10.084 1.00 16.12 187 LYS A O 1
ATOM 1273 N N . VAL A 1 200 ? -7.188 39.036 9.289 1.00 14.03 188 VAL A N 1
ATOM 1274 C CA . VAL A 1 200 ? -8.235 39.630 8.466 1.00 14.76 188 VAL A CA 1
ATOM 1275 C C . VAL A 1 200 ? -7.938 39.429 6.976 1.00 14.05 188 VAL A C 1
ATOM 1276 O O . VAL A 1 200 ? -8.844 39.124 6.178 1.00 11.45 188 VAL A O 1
ATOM 1280 N N . ASN A 1 201 ? -6.664 39.522 6.598 1.00 11.65 189 ASN A N 1
ATOM 1281 C CA . ASN A 1 201 ? -6.220 39.245 5.225 1.00 10.89 189 ASN A CA 1
ATOM 1282 C C . ASN A 1 201 ? -6.753 40.254 4.200 1.00 10.96 189 ASN A C 1
ATOM 1283 O O . ASN A 1 201 ? -6.976 39.916 3.032 1.00 11.39 189 ASN A O 1
ATOM 1288 N N . ARG A 1 202 ? -6.938 41.495 4.641 1.00 10.48 190 ARG A N 1
ATOM 1289 C CA . ARG A 1 202 ? -7.169 42.599 3.724 1.00 8.51 190 ARG A CA 1
ATOM 1290 C C . ARG A 1 202 ? -5.953 43.487 3.684 1.00 9.72 190 ARG A C 1
ATOM 1291 O O . ARG A 1 202 ? -5.686 44.262 4.627 1.00 11.22 190 ARG A O 1
ATOM 1299 N N . LEU A 1 203 ? -5.189 43.367 2.617 1.00 8.98 191 LEU A N 1
ATOM 1300 C CA A LEU A 1 203 ? -3.951 44.143 2.486 0.65 10.12 191 LEU A CA 1
ATOM 1301 C CA B LEU A 1 203 ? -3.955 44.153 2.439 0.35 10.23 191 LEU A CA 1
ATOM 1302 C C . LEU A 1 203 ? -4.344 45.589 2.149 1.00 12.98 191 LEU A C 1
ATOM 1303 O O . LEU A 1 203 ? -5.072 45.851 1.167 1.00 11.12 191 LEU A O 1
ATOM 1320 N N . ARG A 1 205 ? -3.476 49.741 1.467 1.00 9.76 193 ARG A N 1
ATOM 1321 C CA . ARG A 1 205 ? -2.525 50.723 0.983 1.00 9.75 193 ARG A CA 1
ATOM 1322 C C . ARG A 1 205 ? -2.787 52.054 1.657 1.00 11.42 193 ARG A C 1
ATOM 1323 O O . ARG A 1 205 ? -3.949 52.398 1.960 1.00 9.75 193 ARG A O 1
ATOM 1331 N N . VAL A 1 206 ? -1.708 52.789 1.900 1.00 11.12 194 VAL A N 1
ATOM 1332 C CA . VAL A 1 206 ? -1.736 54.030 2.649 1.00 11.82 194 VAL A CA 1
ATOM 1333 C C . VAL A 1 206 ? -0.924 55.106 1.872 1.00 9.42 194 VAL A C 1
ATOM 1334 O O . VAL A 1 206 ? 0.246 54.933 1.607 1.00 10.42 194 VAL A O 1
ATOM 1338 N N . PRO A 1 207 ? -1.545 56.252 1.520 1.00 8.83 195 PRO A N 1
ATOM 1339 C CA . PRO A 1 207 ? -0.766 57.311 0.909 1.00 10.06 195 PRO A CA 1
ATOM 1340 C C . PRO A 1 207 ? 0.131 57.980 1.930 1.00 10.49 195 PRO A C 1
ATOM 1341 O O . PRO A 1 207 ? -0.299 58.193 3.075 1.00 8.24 195 PRO A O 1
ATOM 1345 N N . LEU A 1 208 ? 1.401 58.185 1.543 1.00 9.15 196 LEU A N 1
ATOM 1346 C CA . LEU A 1 208 ? 2.425 58.698 2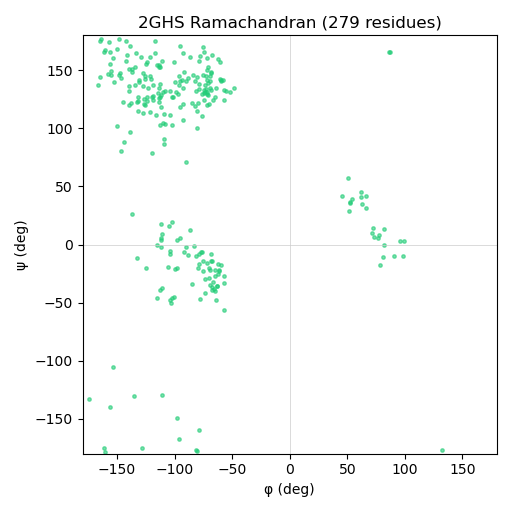.438 1.00 7.74 196 LEU A CA 1
ATOM 1347 C C . LEU A 1 208 ? 3.084 59.921 1.868 1.00 9.27 196 LEU A C 1
ATOM 1348 O O . LEU A 1 208 ? 3.106 60.128 0.662 1.00 8.95 196 LEU A O 1
ATOM 1353 N N . ASP A 1 209 ? 3.620 60.726 2.784 1.00 9.43 197 ASP A N 1
ATOM 1354 C CA . ASP A 1 209 ? 4.644 61.759 2.523 1.00 8.50 197 ASP A CA 1
ATOM 1355 C C . ASP A 1 209 ? 5.972 61.043 2.350 1.00 9.96 197 ASP A C 1
ATOM 1356 O O . ASP A 1 209 ? 6.524 60.440 3.321 1.00 10.09 197 ASP A O 1
ATOM 1361 N N . ALA A 1 210 ? 6.491 61.046 1.131 1.00 9.84 198 ALA A N 1
ATOM 1362 C CA . ALA A 1 210 ? 7.746 60.314 0.853 1.00 9.76 198 ALA A CA 1
ATOM 1363 C C . ALA A 1 210 ? 8.921 60.835 1.663 1.00 11.42 198 ALA A C 1
ATOM 1364 O O . ALA A 1 210 ? 9.880 60.081 1.887 1.00 11.11 198 ALA A O 1
ATOM 1366 N N . ARG A 1 211 ? 8.856 62.081 2.125 1.00 7.21 199 ARG A N 1
ATOM 1367 C CA . ARG A 1 211 ? 9.995 62.679 2.842 1.00 10.99 199 ARG A CA 1
ATOM 1368 C C . ARG A 1 211 ? 10.079 62.232 4.320 1.00 11.59 199 ARG A C 1
ATOM 1369 O O . ARG A 1 211 ? 11.145 62.365 4.951 1.00 11.29 199 ARG A O 1
ATOM 1377 N N . THR A 1 212 ? 8.966 61.749 4.864 1.00 9.95 200 THR A N 1
ATOM 1378 C CA . THR A 1 212 ? 8.891 61.405 6.267 1.00 10.20 200 THR A CA 1
ATOM 1379 C C . THR A 1 212 ? 8.444 59.990 6.556 1.00 10.31 200 THR A C 1
ATOM 1380 O O . THR A 1 212 ? 8.616 59.500 7.684 1.00 12.39 200 THR A O 1
ATOM 1384 N N . GLY A 1 213 ? 7.785 59.359 5.601 1.00 7.89 201 GLY A N 1
ATOM 1385 C CA . GLY A 1 213 ? 7.130 58.066 5.821 1.00 9.08 201 GLY A CA 1
ATOM 1386 C C . GLY A 1 213 ? 5.871 58.096 6.654 1.00 11.72 201 GLY A C 1
ATOM 1387 O O . GLY A 1 213 ? 5.435 57.045 7.130 1.00 10.73 201 GLY A O 1
ATOM 1388 N N . LEU A 1 214 ? 5.300 59.287 6.869 1.00 9.72 202 LEU A N 1
ATOM 1389 C CA . LEU A 1 214 ? 4.038 59.434 7.629 1.00 10.65 202 LEU A CA 1
ATOM 1390 C C . LEU A 1 214 ? 2.863 59.426 6.649 1.00 9.51 202 LEU A C 1
ATOM 1391 O O . LEU A 1 214 ? 2.937 60.046 5.565 1.00 10.33 202 LEU A O 1
ATOM 1396 N N . PRO A 1 215 ? 1.761 58.787 7.035 1.00 9.55 203 PRO A N 1
ATOM 1397 C CA . PRO A 1 215 ? 0.536 58.824 6.202 1.00 10.20 203 PRO A CA 1
ATOM 1398 C C . PRO A 1 215 ? 0.025 60.230 5.930 1.00 11.95 203 PRO A C 1
ATOM 1399 O O . PRO A 1 215 ? 0.070 61.102 6.807 1.00 11.53 203 PRO A O 1
ATOM 1403 N N . THR A 1 216 ? -0.457 60.448 4.709 1.00 9.91 204 THR A N 1
ATOM 1404 C CA . THR A 1 216 ? -1.167 61.685 4.334 1.00 12.78 204 THR A CA 1
ATOM 1405 C C . THR A 1 216 ? -2.654 61.450 4.058 1.00 15.86 204 THR A C 1
ATOM 1406 O O . THR A 1 216 ? -3.373 62.361 3.625 1.00 14.68 204 THR A O 1
ATOM 1410 N N . GLY A 1 217 ? -3.112 60.232 4.269 1.00 14.08 205 GLY A N 1
ATOM 1411 C CA . GLY A 1 217 ? -4.505 59.880 4.093 1.00 15.77 205 GLY A CA 1
ATOM 1412 C C . GLY A 1 217 ? -4.825 58.564 4.768 1.00 14.47 205 GLY A C 1
ATOM 1413 O O . GLY A 1 217 ? -3.940 57.918 5.304 1.00 14.28 205 GLY A O 1
ATOM 1414 N N . LYS A 1 218 ? -6.101 58.165 4.731 1.00 15.94 206 LYS A N 1
ATOM 1415 C CA . LYS A 1 218 ? -6.505 56.956 5.438 1.00 13.87 206 LYS A CA 1
ATOM 1416 C C . LYS A 1 218 ? -6.096 55.734 4.637 1.00 13.43 206 LYS A C 1
ATOM 1417 O O . LYS A 1 218 ? -5.842 55.830 3.438 1.00 16.82 206 LYS A O 1
ATOM 1423 N N . ALA A 1 219 ? -6.069 54.589 5.308 1.00 12.66 207 ALA A N 1
ATOM 1424 C CA . ALA A 1 219 ? -5.783 53.306 4.648 1.00 13.66 207 ALA A CA 1
ATOM 1425 C C . ALA A 1 219 ? -6.977 52.917 3.805 1.00 13.05 207 ALA A C 1
ATOM 1426 O O . ALA A 1 219 ? -8.119 53.142 4.216 1.00 13.14 207 ALA A O 1
ATOM 1428 N N . GLU A 1 220 ? -6.686 52.343 2.625 1.00 11.96 208 GLU A N 1
ATOM 1429 C CA . GLU A 1 220 ? -7.672 51.845 1.660 1.00 13.91 208 GLU A CA 1
ATOM 1430 C C . GLU A 1 220 ? -7.429 50.363 1.427 1.00 12.41 208 GLU A C 1
ATOM 1431 O O . GLU A 1 220 ? -6.278 49.924 1.400 1.00 10.92 208 GLU A O 1
ATOM 1437 N N . VAL A 1 221 ? -8.480 49.582 1.226 1.00 14.40 209 VAL A N 1
ATOM 1438 C CA . VAL A 1 221 ? -8.310 48.158 0.898 1.00 14.28 209 VAL A CA 1
ATOM 1439 C C . VAL A 1 221 ? -7.747 48.021 -0.505 1.00 15.98 209 VAL A C 1
ATOM 1440 O O . VAL A 1 221 ? -8.333 48.514 -1.470 1.00 16.49 209 VAL A O 1
ATOM 1444 N N . PHE A 1 222 ? -6.591 47.381 -0.624 1.00 12.91 210 PHE A N 1
ATOM 1445 C CA . PHE A 1 222 ? -5.930 47.183 -1.897 1.00 12.50 210 PHE A CA 1
ATOM 1446 C C . PHE A 1 222 ? -6.120 45.747 -2.421 1.00 11.71 210 PHE A C 1
ATOM 1447 O O . PHE A 1 222 ? -6.541 45.565 -3.578 1.00 16.40 210 PHE A O 1
ATOM 1455 N N . ILE A 1 223 ? -5.836 44.749 -1.579 1.00 14.30 211 ILE A N 1
ATOM 1456 C CA . ILE A 1 223 ? -6.038 43.322 -1.933 1.00 12.63 211 ILE A CA 1
ATOM 1457 C C . ILE A 1 223 ? -6.878 42.603 -0.852 1.00 12.29 211 ILE A C 1
ATOM 1458 O O . ILE A 1 223 ? -6.422 42.461 0.293 1.00 15.77 211 ILE A O 1
ATOM 1463 N N . ASP A 1 224 ? -8.105 42.196 -1.227 1.00 15.00 212 ASP A N 1
ATOM 1464 C CA . ASP A 1 224 ? -8.986 41.470 -0.326 1.00 14.44 212 ASP A CA 1
ATOM 1465 C C . ASP A 1 224 ? -8.737 39.978 -0.579 1.00 18.07 212 ASP A C 1
ATOM 1466 O O . ASP A 1 224 ? -9.132 39.421 -1.626 1.00 13.75 212 ASP A O 1
ATOM 1471 N N . SER A 1 225 ? -8.071 39.345 0.375 1.00 17.86 213 SER A N 1
ATOM 1472 C CA A SER A 1 225 ? -7.810 37.905 0.287 0.50 20.64 213 SER A CA 1
ATOM 1473 C CA B SER A 1 225 ? -7.741 37.943 0.340 0.50 20.71 213 SER A CA 1
ATOM 1474 C C . SER A 1 225 ? -8.482 37.204 1.465 1.00 21.49 213 SER A C 1
ATOM 1475 O O . SER A 1 225 ? -8.027 36.171 1.928 1.00 23.73 213 SER A O 1
ATOM 1480 N N . THR A 1 226 ? -9.595 37.771 1.939 1.00 21.06 214 THR A N 1
ATOM 1481 C CA . THR A 1 226 ? -10.296 37.251 3.117 1.00 23.18 214 THR A CA 1
ATOM 1482 C C . THR A 1 226 ? -10.935 35.907 2.823 1.00 25.26 214 THR A C 1
ATOM 1483 O O . THR A 1 226 ? -11.593 35.724 1.809 1.00 26.76 214 THR A O 1
ATOM 1487 N N . GLY A 1 227 ? -10.733 34.958 3.731 1.00 26.04 215 GLY A N 1
ATOM 1488 C CA . GLY A 1 227 ? -11.270 33.623 3.563 1.00 29.04 215 GLY A CA 1
ATOM 1489 C C . GLY A 1 227 ? -10.467 32.702 2.654 1.00 27.15 215 GLY A C 1
ATOM 1490 O O . GLY A 1 227 ? -10.751 31.496 2.594 1.00 29.04 215 GLY A O 1
ATOM 1491 N N . ILE A 1 228 ? -9.494 33.262 1.932 1.00 24.88 216 ILE A N 1
ATOM 1492 C CA A ILE A 1 228 ? -8.638 32.450 1.062 0.50 22.38 216 ILE A CA 1
ATOM 1493 C CA B ILE A 1 228 ? -8.602 32.488 1.045 0.50 22.22 216 ILE A CA 1
ATOM 1494 C C . ILE A 1 228 ? -7.569 31.825 1.929 1.00 20.66 216 ILE A C 1
ATOM 1495 O O . ILE A 1 228 ? -7.087 32.444 2.898 1.00 19.68 216 ILE A O 1
ATOM 1504 N N . LYS A 1 229 ? -7.242 30.569 1.619 1.00 18.82 217 LYS A N 1
ATOM 1505 C CA . LYS A 1 229 ? -6.479 29.773 2.534 1.00 14.66 217 LYS A CA 1
ATOM 1506 C C . LYS A 1 229 ? -5.120 30.399 2.814 1.00 11.13 217 LYS A C 1
ATOM 1507 O O . LYS A 1 229 ? -4.475 30.961 1.924 1.00 12.33 217 LYS A O 1
ATOM 1513 N N . GLY A 1 230 ? -4.710 30.282 4.062 1.00 10.47 218 GLY A N 1
ATOM 1514 C CA . GLY A 1 230 ? -3.435 30.816 4.495 1.00 10.84 218 GLY A CA 1
ATOM 1515 C C . GLY A 1 230 ? -3.501 32.279 4.933 1.00 13.22 218 GLY A C 1
ATOM 1516 O O . GLY A 1 230 ? -4.484 32.975 4.684 1.00 15.40 218 GLY A O 1
ATOM 1517 N N . GLY A 1 231 ? -2.448 32.716 5.599 1.00 10.86 219 GLY A N 1
ATOM 1518 C CA . GLY A 1 231 ? -2.319 34.057 6.168 1.00 9.76 219 GLY A CA 1
ATOM 1519 C C . GLY A 1 231 ? -1.285 34.890 5.454 1.00 11.12 219 GLY A C 1
ATOM 1520 O O . GLY A 1 231 ? -0.206 34.388 5.176 1.00 14.04 219 GLY A O 1
ATOM 1529 N N . ASP A 1 233 ? 1.611 37.038 5.383 1.00 8.86 221 ASP A N 1
ATOM 1530 C CA . ASP A 1 233 ? 2.659 37.311 6.358 1.00 9.17 221 ASP A CA 1
ATOM 1531 C C . ASP A 1 233 ? 3.570 38.436 5.816 1.00 10.47 221 ASP A C 1
ATOM 1532 O O . ASP A 1 233 ? 3.054 39.445 5.351 1.00 9.42 221 ASP A O 1
ATOM 1537 N N . GLY A 1 234 ? 4.908 38.289 5.869 1.00 9.30 222 GLY A N 1
ATOM 1538 C CA . GLY A 1 234 ? 5.799 39.363 5.446 1.00 9.73 222 GLY A CA 1
ATOM 1539 C C . GLY A 1 234 ? 5.782 39.572 3.955 1.00 8.36 222 GLY A C 1
ATOM 1540 O O . GLY A 1 234 ? 5.450 38.650 3.182 1.00 8.51 222 GLY A O 1
ATOM 1541 N N . SER A 1 235 ? 6.072 40.815 3.567 1.00 8.71 223 SER A N 1
ATOM 1542 C CA . SER A 1 235 ? 6.150 41.207 2.164 1.00 8.52 223 SER A CA 1
ATOM 1543 C C . SER A 1 235 ? 7.282 42.142 1.827 1.00 10.90 223 SER A C 1
ATOM 1544 O O . SER A 1 235 ? 7.702 42.951 2.661 1.00 10.01 223 SER A O 1
ATOM 1547 N N . VAL A 1 236 ? 7.722 42.030 0.579 1.00 9.03 224 VAL A N 1
ATOM 1548 C CA . VAL A 1 236 ? 8.611 43.028 -0.054 1.00 8.45 224 VAL A CA 1
ATOM 1549 C C . VAL A 1 236 ? 7.916 43.572 -1.292 1.00 8.70 224 VAL A C 1
ATOM 1550 O O . VAL A 1 236 ? 6.967 43.012 -1.791 1.00 9.14 224 VAL A O 1
ATOM 1554 N N . CYS A 1 237 ? 8.388 44.715 -1.745 1.00 8.36 225 CYS A N 1
ATOM 1555 C CA . CYS A 1 237 ? 7.854 45.400 -2.896 1.00 9.48 225 CYS A CA 1
ATOM 1556 C C . CYS A 1 237 ? 9.035 45.655 -3.855 1.00 9.39 225 CYS A C 1
ATOM 1557 O O . CYS A 1 237 ? 10.068 46.238 -3.465 1.00 8.97 225 CYS A O 1
ATOM 1560 N N . ASP A 1 238 ? 8.933 45.130 -5.086 1.00 9.80 226 ASP A N 1
ATOM 1561 C CA . ASP A 1 238 ? 10.054 45.209 -6.009 1.00 8.55 226 ASP A CA 1
ATOM 1562 C C . ASP A 1 238 ? 10.152 46.578 -6.741 1.00 9.19 226 ASP A C 1
ATOM 1563 O O . ASP A 1 238 ? 9.405 47.507 -6.466 1.00 9.69 226 ASP A O 1
ATOM 1568 N N . ALA A 1 239 ? 11.115 46.688 -7.653 1.00 9.86 227 ALA A N 1
ATOM 1569 C CA . ALA A 1 239 ? 11.437 47.972 -8.254 1.00 12.50 227 ALA A CA 1
ATOM 1570 C C . ALA A 1 239 ? 10.316 48.432 -9.170 1.00 13.55 227 ALA A C 1
ATOM 1571 O O . ALA A 1 239 ? 10.241 49.623 -9.481 1.00 12.60 227 ALA A O 1
ATOM 1573 N N . GLU A 1 240 ? 9.494 47.491 -9.636 1.00 8.99 228 GLU A N 1
ATOM 1574 C CA . GLU A 1 240 ? 8.320 47.793 -10.463 1.00 11.24 228 GLU A CA 1
ATOM 1575 C C . GLU A 1 240 ? 7.066 48.071 -9.637 1.00 12.72 228 GLU A C 1
ATOM 1576 O O . GLU A 1 240 ? 6.048 48.470 -10.203 1.00 18.16 228 GLU A O 1
ATOM 1582 N N . GLY A 1 241 ? 7.107 47.846 -8.330 1.00 10.16 229 GLY A N 1
ATOM 1583 C CA . GLY A 1 241 ? 5.987 48.055 -7.453 1.00 11.28 229 GLY A CA 1
ATOM 1584 C C . GLY A 1 241 ? 5.159 46.820 -7.169 1.00 12.52 229 GLY A C 1
ATOM 1585 O O . GLY A 1 241 ? 4.143 46.941 -6.482 1.00 12.23 229 GLY A O 1
ATOM 1586 N N . HIS A 1 242 ? 5.547 45.641 -7.677 1.00 9.47 230 HIS A N 1
ATOM 1587 C CA . HIS A 1 242 ? 4.837 44.399 -7.336 1.00 10.57 230 HIS A CA 1
ATOM 1588 C C . HIS A 1 242 ? 5.100 44.054 -5.894 1.00 9.33 230 HIS A C 1
ATOM 1589 O O . HIS A 1 242 ? 6.221 44.206 -5.389 1.00 10.73 230 HIS A O 1
ATOM 1596 N N . ILE A 1 243 ? 4.088 43.489 -5.234 1.00 8.53 231 ILE A N 1
ATOM 1597 C CA . ILE A 1 243 ? 4.205 42.992 -3.854 1.00 9.18 231 ILE A CA 1
ATOM 1598 C C . ILE A 1 243 ? 4.430 41.489 -3.885 1.00 9.62 231 ILE A C 1
ATOM 1599 O O . ILE A 1 243 ? 3.718 40.762 -4.581 1.00 9.48 231 ILE A O 1
ATOM 1604 N N . TRP A 1 244 ? 5.436 41.036 -3.127 1.00 8.28 232 TRP A N 1
ATOM 1605 C CA . TRP A 1 244 ? 5.768 39.650 -3.000 1.00 9.57 232 TRP A CA 1
ATOM 1606 C C . TRP A 1 244 ? 5.524 39.283 -1.532 1.00 9.33 232 TRP A C 1
ATOM 1607 O O . TRP A 1 244 ? 6.214 39.794 -0.655 1.00 9.17 232 TRP A O 1
ATOM 1618 N N . ASN A 1 245 ? 4.513 38.463 -1.286 1.00 7.81 233 ASN A N 1
ATOM 1619 C CA . ASN A 1 245 ? 3.977 38.171 0.058 1.00 8.58 233 ASN A CA 1
ATOM 1620 C C . ASN A 1 245 ? 4.109 36.695 0.417 1.00 8.80 233 ASN A C 1
ATOM 1621 O O . ASN A 1 245 ? 3.603 35.826 -0.332 1.00 9.41 233 ASN A O 1
ATOM 1626 N N . ALA A 1 246 ? 4.752 36.412 1.546 1.00 9.80 234 ALA A N 1
ATOM 1627 C CA . ALA A 1 246 ? 4.826 35.060 2.097 1.00 10.61 234 ALA A CA 1
ATOM 1628 C C . ALA A 1 246 ? 3.447 34.682 2.643 1.00 10.59 234 ALA A C 1
ATOM 1629 O O . ALA A 1 246 ? 2.855 35.436 3.409 1.00 11.06 234 ALA A O 1
ATOM 1631 N N . ARG A 1 247 ? 2.937 33.521 2.254 1.00 9.02 235 ARG A N 1
ATOM 1632 C CA . ARG A 1 247 ? 1.602 33.090 2.642 1.00 9.93 235 ARG A CA 1
ATOM 1633 C C . ARG A 1 247 ? 1.750 31.935 3.626 1.00 9.58 235 ARG A C 1
ATOM 1634 O O . ARG A 1 247 ? 2.105 30.817 3.247 1.00 10.29 235 ARG A O 1
ATOM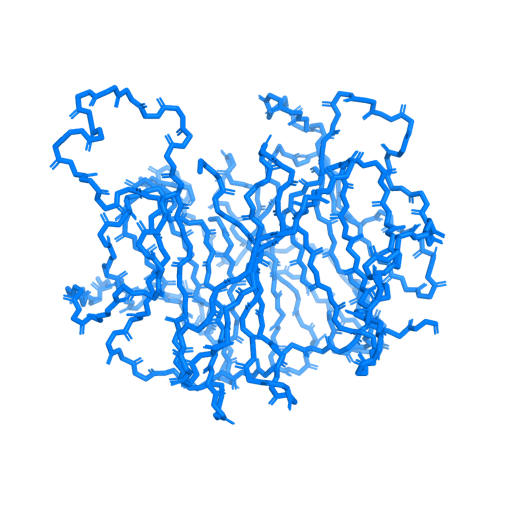 1642 N N . TRP A 1 248 ? 1.516 32.219 4.907 1.00 8.71 236 TRP A N 1
ATOM 1643 C CA . TRP A 1 248 ? 1.653 31.202 5.930 1.00 9.64 236 TRP A CA 1
ATOM 1644 C C . TRP A 1 248 ? 0.628 30.092 5.752 1.00 12.02 236 TRP A C 1
ATOM 1645 O O . TRP A 1 248 ? -0.565 30.361 5.642 1.00 11.74 236 TRP A O 1
ATOM 1656 N N . GLY A 1 249 ? 1.137 28.866 5.714 1.00 13.79 237 GLY A N 1
ATOM 1657 C CA . GLY A 1 249 ? 0.348 27.677 5.606 1.00 11.33 237 GLY A CA 1
ATOM 1658 C C . GLY A 1 249 ? 0.257 27.124 4.218 1.00 11.86 237 GLY A C 1
ATOM 1659 O O . GLY A 1 249 ? -0.246 26.013 4.035 1.00 15.24 237 GLY A O 1
ATOM 1660 N N . GLU A 1 250 ? 0.720 27.882 3.225 1.00 10.36 238 GLU A N 1
ATOM 1661 C CA . GLU A 1 250 ? 0.578 27.516 1.840 1.00 11.70 238 GLU A CA 1
ATOM 1662 C C . GLU A 1 250 ? 1.921 27.249 1.143 1.00 12.85 238 GLU A C 1
ATOM 1663 O O . GLU A 1 250 ? 1.920 26.912 -0.055 1.00 14.00 238 GLU A O 1
ATOM 1669 N N . GLY A 1 251 ? 3.043 27.386 1.863 1.00 10.88 239 GLY A N 1
ATOM 1670 C CA . GLY A 1 251 ? 4.383 27.133 1.285 1.00 9.19 239 GLY A CA 1
ATOM 1671 C C . GLY A 1 251 ? 4.554 27.897 -0.022 1.00 8.79 239 GLY A C 1
ATOM 1672 O O . GLY A 1 251 ? 4.794 27.312 -1.108 1.00 9.44 239 GLY A O 1
ATOM 1673 N N . ALA A 1 252 ? 4.379 29.204 0.079 1.00 8.24 240 ALA A N 1
ATOM 1674 C CA . ALA A 1 252 ? 4.296 30.071 -1.113 1.00 9.81 240 ALA A CA 1
ATOM 1675 C C . ALA A 1 252 ? 4.685 31.487 -0.849 1.00 9.92 240 ALA A C 1
ATOM 1676 O O . ALA A 1 252 ? 4.444 32.013 0.261 1.00 10.81 240 ALA A O 1
ATOM 1678 N N . VAL A 1 253 ? 5.234 32.112 -1.891 1.00 10.84 241 VAL A N 1
ATOM 1679 C CA . VAL A 1 253 ? 5.304 33.548 -1.999 1.00 10.10 241 VAL A CA 1
ATOM 1680 C C . VAL A 1 253 ? 4.389 33.930 -3.170 1.00 8.70 241 VAL A C 1
ATOM 1681 O O . VAL A 1 253 ? 4.527 33.393 -4.284 1.00 9.54 241 VAL A O 1
ATOM 1685 N N . ASP A 1 254 ? 3.416 34.779 -2.866 1.00 7.80 242 ASP A N 1
ATOM 1686 C CA . ASP A 1 254 ? 2.459 35.268 -3.846 1.00 9.18 242 ASP A CA 1
ATOM 1687 C C . ASP A 1 254 ? 2.923 36.620 -4.368 1.00 9.38 242 ASP A C 1
ATOM 1688 O O . ASP A 1 254 ? 3.311 37.512 -3.589 1.00 11.23 242 ASP A O 1
ATOM 1693 N N . ARG A 1 255 ? 2.802 36.796 -5.670 1.00 6.73 243 ARG A N 1
ATOM 1694 C CA . ARG A 1 255 ? 3.145 38.045 -6.326 1.00 7.21 243 ARG A CA 1
ATOM 1695 C C . ARG A 1 255 ? 1.887 38.708 -6.922 1.00 8.31 243 ARG A C 1
ATOM 1696 O O . ARG A 1 255 ? 1.077 38.084 -7.614 1.00 8.30 243 ARG A O 1
ATOM 1704 N N . TYR A 1 256 ? 1.776 39.979 -6.581 1.00 6.79 244 TYR A N 1
ATOM 1705 C CA . TYR A 1 256 ? 0.688 40.872 -7.026 1.00 7.12 244 TYR A CA 1
ATOM 1706 C C . TYR A 1 256 ? 1.178 42.044 -7.832 1.00 9.52 244 TYR A C 1
ATOM 1707 O O . TYR A 1 256 ? 2.145 42.718 -7.436 1.00 10.32 244 TYR A O 1
ATOM 1716 N N . ASP A 1 257 ? 0.463 42.339 -8.906 1.00 9.20 245 ASP A N 1
ATOM 1717 C CA . ASP A 1 257 ? 0.860 43.437 -9.797 1.00 9.90 245 ASP A CA 1
ATOM 1718 C C . ASP A 1 257 ? 0.395 44.741 -9.202 1.00 11.32 245 ASP A C 1
ATOM 1719 O O . ASP A 1 257 ? -0.099 44.755 -8.077 1.00 12.50 245 ASP A O 1
ATOM 1724 N N . THR A 1 258 ? 0.619 45.864 -9.888 1.00 12.97 246 THR A N 1
ATOM 1725 C CA . THR A 1 258 ? 0.328 47.124 -9.226 1.00 14.91 246 THR A CA 1
ATOM 1726 C C . THR A 1 258 ? -1.179 47.435 -9.187 1.00 15.03 246 THR A C 1
ATOM 1727 O O . THR A 1 258 ? -1.560 48.440 -8.560 1.00 19.28 246 THR A O 1
ATOM 1731 N N . ASP A 1 259 ? -2.011 46.624 -9.846 1.00 16.73 247 ASP A N 1
ATOM 1732 C CA . ASP A 1 259 ? -3.473 46.702 -9.674 1.00 17.40 247 ASP A CA 1
ATOM 1733 C C . ASP A 1 259 ? -3.994 45.791 -8.553 1.00 16.89 247 ASP A C 1
ATOM 1734 O O . ASP A 1 259 ? -5.187 45.755 -8.253 1.00 16.69 247 ASP A O 1
ATOM 1739 N N . GLY A 1 260 ? -3.096 45.044 -7.945 1.00 12.67 248 GLY A N 1
ATOM 1740 C CA . GLY A 1 260 ? -3.431 44.101 -6.919 1.00 12.20 248 GLY A CA 1
ATOM 1741 C C . GLY A 1 260 ? -3.930 42.754 -7.430 1.00 11.95 248 GLY A C 1
ATOM 1742 O O . GLY A 1 260 ? -4.462 41.975 -6.653 1.00 13.47 248 GLY A O 1
ATOM 1743 N N . ASN A 1 261 ? -3.756 42.462 -8.722 1.00 10.48 249 ASN A N 1
ATOM 1744 C CA . ASN A 1 261 ? -4.045 41.130 -9.263 1.00 11.24 249 ASN A CA 1
ATOM 1745 C C . ASN A 1 261 ? -2.977 40.130 -8.826 1.00 10.19 249 ASN A C 1
ATOM 1746 O O . ASN A 1 261 ? -1.798 40.443 -8.831 1.00 8.55 249 ASN A O 1
ATOM 1751 N N . HIS A 1 262 ? -3.413 38.945 -8.433 1.00 10.11 250 HIS A N 1
ATOM 1752 C CA . HIS A 1 262 ? -2.544 37.842 -8.066 1.00 9.99 250 HIS A CA 1
ATOM 1753 C C . HIS A 1 262 ? -2.049 37.142 -9.309 1.00 9.96 250 HIS A C 1
ATOM 1754 O O . HIS A 1 262 ? -2.776 36.356 -9.931 1.00 10.94 250 HIS A O 1
ATOM 1761 N N . ILE A 1 263 ? -0.815 37.455 -9.702 1.00 9.74 251 ILE A N 1
ATOM 1762 C CA . ILE A 1 263 ? -0.313 36.965 -10.983 1.00 7.92 251 ILE A CA 1
ATOM 1763 C C . ILE A 1 263 ? 0.558 35.712 -10.904 1.00 6.39 251 ILE A C 1
ATOM 1764 O O . ILE A 1 263 ? 0.709 35.005 -11.914 1.00 7.67 251 ILE A O 1
ATOM 1769 N N . ALA A 1 264 ? 1.119 35.405 -9.736 1.00 7.30 252 ALA A N 1
ATOM 1770 C CA . ALA A 1 264 ? 1.952 34.232 -9.587 1.00 6.50 252 ALA A CA 1
ATOM 1771 C C . ALA A 1 264 ? 2.001 33.748 -8.146 1.00 6.62 252 ALA A C 1
ATOM 1772 O O . ALA A 1 264 ? 1.853 34.552 -7.188 1.00 8.59 252 ALA A O 1
ATOM 1774 N N . ARG A 1 265 ? 2.293 32.467 -8.021 1.00 6.03 253 ARG A N 1
ATOM 1775 C CA . ARG A 1 265 ? 2.594 31.814 -6.760 1.00 7.00 253 ARG A CA 1
ATOM 1776 C C . ARG A 1 265 ? 3.853 30.979 -6.899 1.00 7.71 253 ARG A C 1
ATOM 1777 O O . ARG A 1 265 ? 3.938 30.092 -7.785 1.00 8.24 253 ARG A O 1
ATOM 1785 N N . TYR A 1 266 ? 4.838 31.266 -6.044 1.00 7.85 254 TYR A N 1
ATOM 1786 C CA . TYR A 1 266 ? 6.146 30.624 -6.106 1.00 6.84 254 TYR A CA 1
ATOM 1787 C C . TYR A 1 266 ? 6.214 29.723 -4.901 1.00 8.11 254 TYR A C 1
ATOM 1788 O O . TYR A 1 266 ? 6.191 30.193 -3.734 1.00 10.12 254 TYR A O 1
ATOM 1797 N N . GLU A 1 267 ? 6.222 28.420 -5.162 1.00 5.94 255 GLU A N 1
ATOM 1798 C CA . GLU A 1 267 ? 6.214 27.406 -4.124 1.00 7.48 255 GLU A CA 1
ATOM 1799 C C . GLU A 1 267 ? 7.583 27.337 -3.412 1.00 8.25 255 GLU A C 1
ATOM 1800 O O . GLU A 1 267 ? 8.637 27.533 -4.029 1.00 8.68 255 GLU A O 1
ATOM 1806 N N . VAL A 1 268 ? 7.539 27.068 -2.110 1.00 9.24 256 VAL A N 1
ATOM 1807 C CA . VAL A 1 268 ? 8.726 26.773 -1.265 1.00 9.74 256 VAL A CA 1
ATOM 1808 C C . VAL A 1 268 ? 8.393 25.596 -0.355 1.00 10.88 256 VAL A C 1
ATOM 1809 O O . VAL A 1 268 ? 7.234 25.366 -0.028 1.00 13.25 256 VAL A O 1
ATOM 1813 N N . PRO A 1 269 ? 9.414 24.822 0.007 1.00 10.38 257 PRO A N 1
ATOM 1814 C CA . PRO A 1 269 ? 9.181 23.589 0.762 1.00 11.74 257 PRO A CA 1
ATOM 1815 C C . PRO A 1 269 ? 8.646 23.769 2.162 1.00 13.51 257 PRO A C 1
ATOM 1816 O O . PRO A 1 269 ? 7.892 22.906 2.617 1.00 16.62 257 PRO A O 1
ATOM 1820 N N . GLY A 1 270 ? 9.010 24.846 2.853 1.00 11.39 258 GLY A N 1
ATOM 1821 C CA . GLY A 1 270 ? 8.453 25.082 4.202 1.00 11.94 258 GLY A CA 1
ATOM 1822 C C . GLY A 1 270 ? 7.090 25.727 4.105 1.00 11.67 258 GLY A C 1
ATOM 1823 O O . GLY A 1 270 ? 6.981 26.852 3.583 1.00 13.52 258 GLY A O 1
ATOM 1824 N N . LYS A 1 271 ? 6.068 25.047 4.635 1.00 7.79 259 LYS A N 1
ATOM 1825 C CA . LYS A 1 271 ? 4.678 25.452 4.437 1.00 8.27 259 LYS A CA 1
ATOM 1826 C C . LYS A 1 271 ? 4.304 26.675 5.245 1.00 6.34 259 LYS A C 1
ATOM 1827 O O . LYS A 1 271 ? 3.483 27.470 4.813 1.00 7.55 259 LYS A O 1
ATOM 1832 N N . GLN A 1 272 ? 4.941 26.861 6.394 1.00 6.42 260 GLN A N 1
ATOM 1833 C CA . GLN A 1 272 ? 4.672 28.025 7.237 1.00 6.99 260 GLN A CA 1
ATOM 1834 C C . GLN A 1 272 ? 5.614 29.161 6.840 1.00 6.38 260 GLN A C 1
ATOM 1835 O O . GLN A 1 272 ? 6.536 29.536 7.574 1.00 5.82 260 GLN A O 1
ATOM 1841 N N . THR A 1 273 ? 5.321 29.694 5.649 1.00 6.55 261 THR A N 1
ATOM 1842 C CA . THR A 1 273 ? 6.183 30.661 4.986 1.00 6.65 261 THR A CA 1
ATOM 1843 C C . THR A 1 273 ? 6.009 31.995 5.718 1.00 7.08 261 THR A C 1
ATOM 1844 O O . THR A 1 273 ? 4.863 32.448 5.935 1.00 7.78 261 THR A O 1
ATOM 1848 N N . THR A 1 274 ? 7.111 32.648 6.094 1.00 6.74 262 THR A N 1
ATOM 1849 C CA . THR A 1 274 ? 6.968 33.864 6.903 1.00 7.20 262 THR A CA 1
ATOM 1850 C C . THR A 1 274 ? 7.362 35.191 6.248 1.00 9.00 262 THR A C 1
ATOM 1851 O O . THR A 1 274 ? 6.674 36.159 6.443 1.00 8.18 262 THR A O 1
ATOM 1855 N N . CYS A 1 275 ? 8.427 35.236 5.472 1.00 5.39 263 CYS A N 1
ATOM 1856 C CA . CYS A 1 275 ? 8.907 36.518 4.960 1.00 6.97 263 CYS A CA 1
ATOM 1857 C C . CYS A 1 275 ? 9.922 36.376 3.834 1.00 6.13 263 CYS A C 1
ATOM 1858 O O . CYS A 1 275 ? 10.802 35.533 3.924 1.00 7.22 263 CYS A O 1
ATOM 1861 N N . PRO A 1 276 ? 9.785 37.208 2.786 1.00 7.52 264 PRO A N 1
ATOM 1862 C CA . PRO A 1 276 ? 10.856 37.310 1.783 1.00 9.20 264 PRO A CA 1
ATOM 1863 C C . PRO A 1 276 ? 11.880 38.426 2.045 1.00 8.79 264 PRO A C 1
ATOM 1864 O O . PRO A 1 276 ? 11.625 39.380 2.791 1.00 7.75 264 PRO A O 1
ATOM 1868 N N . ALA A 1 277 ? 13.009 38.359 1.364 1.00 7.24 265 ALA A N 1
ATOM 1869 C CA . ALA A 1 277 ? 14.009 39.438 1.395 1.00 6.90 265 ALA A CA 1
ATOM 1870 C C . ALA A 1 277 ? 14.800 39.433 0.083 1.00 7.10 265 ALA A C 1
ATOM 1871 O O . ALA A 1 277 ? 15.114 38.375 -0.416 1.00 8.38 265 ALA A O 1
ATOM 1873 N N . PHE A 1 278 ? 15.108 40.614 -0.468 1.00 6.31 266 PHE A N 1
ATOM 1874 C CA . PHE A 1 278 ? 16.022 40.724 -1.584 1.00 7.53 266 PHE A CA 1
ATOM 1875 C C . PHE A 1 278 ? 17.448 40.531 -1.120 1.00 7.28 266 PHE A C 1
ATOM 1876 O O . PHE A 1 278 ? 17.876 41.143 -0.140 1.00 7.00 266 PHE A O 1
ATOM 1884 N N . ILE A 1 279 ? 18.191 39.701 -1.852 1.00 5.98 267 ILE A N 1
ATOM 1885 C CA . ILE A 1 279 ? 19.562 39.374 -1.504 1.00 5.87 267 ILE A CA 1
ATOM 1886 C C . ILE A 1 279 ? 20.416 39.343 -2.761 1.00 7.82 267 ILE A C 1
ATOM 1887 O O . ILE A 1 279 ? 19.914 39.347 -3.894 1.00 7.49 267 ILE A O 1
ATOM 1892 N N . GLY A 1 280 ? 21.722 39.237 -2.555 1.00 5.91 268 GLY A N 1
ATOM 1893 C CA . GLY A 1 280 ? 22.676 39.219 -3.628 1.00 6.83 268 GLY A CA 1
ATOM 1894 C C . GLY A 1 280 ? 23.121 40.597 -4.095 1.00 6.77 268 GLY A C 1
ATOM 1895 O O . GLY A 1 280 ? 22.499 41.614 -3.757 1.00 7.75 268 GLY A O 1
ATOM 1896 N N . PRO A 1 281 ? 24.197 40.636 -4.873 1.00 8.03 269 PRO A N 1
ATOM 1897 C CA . PRO A 1 281 ? 24.833 41.898 -5.207 1.00 11.13 269 PRO A CA 1
ATOM 1898 C C . PRO A 1 281 ? 23.998 42.838 -6.023 1.00 12.99 269 PRO A C 1
ATOM 1899 O O . PRO A 1 281 ? 24.290 44.047 -6.026 1.00 14.12 269 PRO A O 1
ATOM 1903 N N . ASP A 1 282 ? 22.993 42.326 -6.725 1.00 8.51 270 ASP A N 1
ATOM 1904 C CA . ASP A 1 282 ? 22.117 43.219 -7.471 1.00 11.89 270 ASP A CA 1
ATOM 1905 C C . ASP A 1 282 ? 20.680 43.282 -6.905 1.00 11.73 270 ASP A C 1
ATOM 1906 O O . ASP A 1 282 ? 19.764 43.694 -7.600 1.00 8.64 270 ASP A O 1
ATOM 1911 N N . ALA A 1 283 ? 20.494 42.843 -5.656 1.00 7.87 271 ALA A N 1
ATOM 1912 C CA . ALA A 1 283 ? 19.162 42.705 -5.035 1.00 7.07 271 ALA A CA 1
ATOM 1913 C C . ALA A 1 283 ? 18.262 41.880 -5.966 1.00 6.98 271 ALA A C 1
ATOM 1914 O O . ALA A 1 283 ? 17.091 42.185 -6.115 1.00 8.29 271 ALA A O 1
ATOM 1916 N N . SER A 1 284 ? 18.846 40.877 -6.637 1.00 6.50 272 SER A N 1
ATOM 1917 C CA . SER A 1 284 ? 18.120 40.146 -7.702 1.00 8.89 272 SER A CA 1
ATOM 1918 C C . SER A 1 284 ? 17.736 38.701 -7.402 1.00 7.81 272 SER A C 1
ATOM 1919 O O . SER A 1 284 ? 17.313 37.974 -8.321 1.00 7.15 272 SER A O 1
ATOM 1922 N N . ARG A 1 285 ? 17.926 38.284 -6.142 1.00 5.62 273 ARG A N 1
ATOM 1923 C CA A ARG A 1 285 ? 17.493 36.981 -5.659 0.50 6.07 273 ARG A CA 1
ATOM 1924 C CA B ARG A 1 285 ? 17.468 36.980 -5.687 0.50 4.68 273 ARG A CA 1
ATOM 1925 C C . ARG A 1 285 ? 16.553 37.138 -4.485 1.00 5.67 273 ARG A C 1
ATOM 1926 O O . ARG A 1 285 ? 16.551 38.188 -3.808 1.00 7.03 273 ARG A O 1
ATOM 1941 N N . LEU A 1 286 ? 15.747 36.105 -4.231 1.00 5.92 274 LEU A N 1
ATOM 1942 C CA . LEU A 1 286 ? 14.757 36.202 -3.179 1.00 8.19 274 LEU A CA 1
ATOM 1943 C C . LEU A 1 286 ? 14.963 35.112 -2.139 1.00 8.40 274 LEU A C 1
ATOM 1944 O O . LEU A 1 286 ? 14.850 33.930 -2.447 1.00 9.35 274 LEU A O 1
ATOM 1949 N N . LEU A 1 287 ? 15.319 35.545 -0.939 1.00 8.59 275 LEU A N 1
ATOM 1950 C CA . LEU A 1 287 ? 15.378 34.677 0.263 1.00 8.35 275 LEU A CA 1
ATOM 1951 C C . LEU A 1 287 ? 13.996 34.570 0.899 1.00 7.42 275 LEU A C 1
ATOM 1952 O O . LEU A 1 287 ? 13.255 35.563 0.877 1.00 7.81 275 LEU A O 1
ATOM 1957 N N . VAL A 1 288 ? 13.651 33.407 1.476 1.00 8.62 276 VAL A N 1
ATOM 1958 C CA . VAL A 1 288 ? 12.336 33.168 2.089 1.00 7.25 276 VAL A CA 1
ATOM 1959 C C . VAL A 1 288 ? 12.553 32.382 3.371 1.00 7.31 276 VAL A C 1
ATOM 1960 O O . VAL A 1 288 ? 13.166 31.316 3.335 1.00 8.23 276 VAL A O 1
ATOM 1964 N N . THR A 1 289 ? 12.138 32.949 4.504 1.00 7.14 277 THR A N 1
ATOM 1965 C CA . THR A 1 289 ? 12.127 32.276 5.787 1.00 6.25 277 THR A CA 1
ATOM 1966 C C . THR A 1 289 ? 10.843 31.496 5.991 1.00 6.50 277 THR A C 1
ATOM 1967 O O . THR A 1 289 ? 9.790 31.756 5.374 1.00 6.60 277 THR A O 1
ATOM 1971 N N . SER A 1 290 ? 10.934 30.568 6.925 1.00 4.20 278 SER A N 1
ATOM 1972 C CA . SER A 1 290 ? 9.783 29.758 7.312 1.00 4.32 278 SER A CA 1
ATOM 1973 C C . SER A 1 290 ? 9.843 29.366 8.805 1.00 5.96 278 SER A C 1
ATOM 1974 O O . SER A 1 290 ? 10.766 29.729 9.532 1.00 8.81 278 SER A O 1
ATOM 1977 N N . ALA A 1 291 ? 8.806 28.686 9.251 1.00 6.75 279 ALA A N 1
ATOM 1978 C CA . ALA A 1 291 ? 8.636 28.384 10.683 1.00 6.15 279 ALA A CA 1
ATOM 1979 C C . ALA A 1 291 ? 8.227 26.932 10.926 1.00 7.22 279 ALA A C 1
ATOM 1980 O O . ALA A 1 291 ? 7.593 26.292 10.083 1.00 7.71 279 ALA A O 1
ATOM 1982 N N . ARG A 1 292 ? 8.590 26.427 12.118 1.00 7.49 280 ARG A N 1
ATOM 1983 C CA . ARG A 1 292 ? 8.089 25.162 12.658 1.00 8.62 280 ARG A CA 1
ATOM 1984 C C . ARG A 1 292 ? 7.039 25.361 13.759 1.00 7.59 280 ARG A C 1
ATOM 1985 O O . ARG A 1 292 ? 6.477 24.393 14.270 1.00 12.13 280 ARG A O 1
ATOM 1993 N N . GLU A 1 293 ? 6.812 26.611 14.158 1.00 11.78 281 GLU A N 1
ATOM 1994 C CA . GLU A 1 293 ? 5.944 26.917 15.311 1.00 13.18 281 GLU A CA 1
ATOM 1995 C C . GLU A 1 293 ? 4.588 26.221 15.179 1.00 15.44 281 GLU A C 1
ATOM 1996 O O . GLU A 1 293 ? 3.956 26.269 14.125 1.00 17.41 281 GLU A O 1
ATOM 2002 N N . HIS A 1 294 ? 4.181 25.562 16.261 1.00 18.33 282 HIS A N 1
ATOM 2003 C CA . HIS A 1 294 ? 2.890 24.889 16.392 1.00 19.27 282 HIS A CA 1
ATOM 2004 C C . HIS A 1 294 ? 2.807 23.529 15.705 1.00 20.79 282 HIS A C 1
ATOM 2005 O O . HIS A 1 294 ? 1.918 22.758 16.020 1.00 22.39 282 HIS A O 1
ATOM 2012 N N . LEU A 1 295 ? 3.703 23.223 14.779 1.00 20.35 283 LEU A N 1
ATOM 2013 C CA . LEU A 1 295 ? 3.624 21.973 14.022 1.00 19.50 283 LEU A CA 1
ATOM 2014 C C . LEU A 1 295 ? 3.924 20.779 14.907 1.00 20.40 283 LEU A C 1
ATOM 2015 O O . LEU A 1 295 ? 4.896 20.790 15.661 1.00 19.71 283 LEU A O 1
ATOM 2020 N N . ASP A 1 296 ? 3.105 19.734 14.802 1.00 22.87 284 ASP A N 1
ATOM 2021 C CA . ASP A 1 296 ? 3.326 18.526 15.597 1.00 23.06 284 ASP A CA 1
ATOM 2022 C C . ASP A 1 296 ? 4.486 17.711 15.029 1.00 21.73 284 ASP A C 1
ATOM 2023 O O . ASP A 1 296 ? 5.008 18.009 13.943 1.00 19.14 284 ASP A O 1
ATOM 2028 N N . ASP A 1 297 ? 4.894 16.706 15.791 1.00 21.41 285 ASP A N 1
ATOM 2029 C CA . ASP A 1 297 ? 6.058 15.901 15.455 1.00 21.99 285 ASP A CA 1
ATOM 2030 C C . ASP A 1 297 ? 5.914 15.117 14.157 1.00 19.87 285 ASP A C 1
ATOM 2031 O O . ASP A 1 297 ? 6.895 14.936 13.431 1.00 21.22 285 ASP A O 1
ATOM 2036 N N . ASP A 1 298 ? 4.703 14.638 13.875 1.00 17.41 286 ASP A N 1
ATOM 2037 C CA . ASP A 1 298 ? 4.448 13.883 12.643 1.00 15.99 286 ASP A CA 1
ATOM 2038 C C . ASP A 1 298 ? 4.626 14.767 11.403 1.00 14.81 286 ASP A C 1
ATOM 2039 O O . ASP A 1 298 ? 5.123 14.305 10.374 1.00 13.66 286 ASP A O 1
ATOM 2044 N N . ALA A 1 299 ? 4.198 16.020 11.518 1.00 14.50 287 ALA A N 1
ATOM 2045 C CA . ALA A 1 299 ? 4.304 16.978 10.425 1.00 14.87 287 ALA A CA 1
ATOM 2046 C C . ALA A 1 299 ? 5.763 17.272 10.112 1.00 14.97 287 ALA A C 1
ATOM 2047 O O . ALA A 1 299 ? 6.158 17.397 8.938 1.00 12.36 287 ALA A O 1
ATOM 2049 N N . ILE A 1 300 ? 6.568 17.394 11.169 1.00 14.79 288 ILE A N 1
ATOM 2050 C CA . ILE A 1 300 ? 8.004 17.642 11.015 1.00 15.57 288 ILE A CA 1
ATOM 2051 C C . ILE A 1 300 ? 8.689 16.450 10.407 1.00 14.26 288 ILE A C 1
ATOM 2052 O O . ILE A 1 300 ? 9.599 16.578 9.622 1.00 17.30 288 ILE A O 1
ATOM 2057 N N . THR A 1 301 ? 8.244 15.262 10.777 1.00 15.48 289 THR A N 1
ATOM 2058 C CA . THR A 1 301 ? 8.781 14.052 10.215 1.00 14.94 289 THR A CA 1
ATOM 2059 C C . THR A 1 301 ? 8.432 13.886 8.743 1.00 15.15 289 THR A C 1
ATOM 2060 O O . THR A 1 301 ? 9.262 13.460 7.950 1.00 16.62 289 THR A O 1
ATOM 2064 N N . ALA A 1 302 ? 7.209 14.260 8.376 1.00 14.76 290 ALA A N 1
ATOM 2065 C CA . ALA A 1 302 ? 6.740 14.167 6.987 1.00 13.43 290 ALA A CA 1
ATOM 2066 C C . ALA A 1 302 ? 7.411 15.184 6.060 1.00 11.57 290 ALA A C 1
ATOM 2067 O O . ALA A 1 302 ? 7.517 14.957 4.857 1.00 12.06 290 ALA A O 1
ATOM 2069 N N . ASN A 1 303 ? 7.816 16.321 6.612 1.00 9.30 291 ASN A N 1
ATOM 2070 C CA . ASN A 1 303 ? 8.460 17.376 5.836 1.00 9.66 291 ASN A CA 1
ATOM 2071 C C . ASN A 1 303 ? 9.532 18.052 6.686 1.00 8.09 291 ASN A C 1
ATOM 2072 O O . ASN A 1 303 ? 9.271 19.064 7.358 1.00 8.06 291 ASN A O 1
ATOM 2077 N N . PRO A 1 304 ? 10.748 17.500 6.652 1.00 10.77 292 PRO A N 1
ATOM 2078 C CA . PRO A 1 304 ? 11.823 18.051 7.450 1.00 11.08 292 PRO A CA 1
ATOM 2079 C C . PRO A 1 304 ? 12.279 19.429 6.991 1.00 10.48 292 PRO A C 1
ATOM 2080 O O . PRO A 1 304 ? 13.055 20.072 7.686 1.00 8.14 292 PRO A O 1
ATOM 2084 N N . GLN A 1 305 ? 11.793 19.898 5.843 1.00 9.80 293 GLN A N 1
ATOM 2085 C CA . GLN A 1 305 ? 12.169 21.229 5.405 1.00 8.76 293 GLN A CA 1
ATOM 2086 C C . GLN A 1 305 ? 11.349 22.359 6.024 1.00 7.09 293 GLN A C 1
ATOM 2087 O O . GLN A 1 305 ? 11.626 23.532 5.771 1.00 6.38 293 GLN A O 1
ATOM 2093 N N . HIS A 1 306 ? 10.377 22.034 6.872 1.00 5.86 294 HIS A N 1
ATOM 2094 C CA . HIS A 1 306 ? 9.692 23.078 7.628 1.00 5.24 294 HIS A CA 1
ATOM 2095 C C . HIS A 1 306 ? 10.728 23.846 8.405 1.00 6.45 294 HIS A C 1
ATOM 2096 O O . HIS A 1 306 ? 11.555 23.248 9.093 1.00 5.92 294 HIS A O 1
ATOM 2103 N N . GLY A 1 307 ? 10.658 25.160 8.343 1.00 7.52 295 GLY A N 1
ATOM 2104 C CA . GLY A 1 307 ? 11.530 26.025 9.159 1.00 4.96 295 GLY A CA 1
ATOM 2105 C C . GLY A 1 307 ? 12.855 26.438 8.531 1.00 8.42 295 GLY A C 1
ATOM 2106 O O . GLY A 1 307 ? 13.547 27.333 9.039 1.00 5.59 295 GLY A O 1
ATOM 2107 N N . LEU A 1 308 ? 13.194 25.823 7.404 1.00 6.85 296 LEU A N 1
ATOM 2108 C CA . LEU A 1 308 ? 14.427 26.155 6.711 1.00 6.17 296 LEU A CA 1
ATOM 2109 C C . LEU A 1 308 ? 14.299 27.508 6.000 1.00 5.21 296 LEU A C 1
ATOM 2110 O O . LEU A 1 308 ? 13.219 28.060 5.848 1.00 6.78 296 LEU A O 1
ATOM 2115 N N . THR A 1 309 ? 15.448 28.052 5.589 1.00 6.35 297 THR A N 1
ATOM 2116 C CA . THR A 1 309 ? 15.544 29.326 4.893 1.00 5.55 297 THR A CA 1
ATOM 2117 C C . THR A 1 309 ? 16.001 29.009 3.478 1.00 6.46 297 THR A C 1
ATOM 2118 O O . THR A 1 309 ? 17.005 28.290 3.267 1.00 7.06 297 THR A O 1
ATOM 2122 N N . PHE A 1 310 ? 15.242 29.503 2.515 1.00 7.67 298 PHE A N 1
ATOM 2123 C CA . PHE A 1 310 ? 15.397 29.164 1.103 1.00 6.80 298 PHE A CA 1
ATOM 2124 C C . PHE A 1 310 ? 15.764 30.357 0.226 1.00 6.98 298 PHE A C 1
ATOM 2125 O O . PHE A 1 310 ? 15.632 31.486 0.628 1.00 8.00 298 PHE A O 1
ATOM 2133 N N . GLU A 1 311 ? 16.217 30.076 -0.973 1.00 7.68 299 GLU A N 1
ATOM 2134 C CA . GLU A 1 311 ? 16.294 31.063 -2.061 1.00 6.73 299 GLU A CA 1
ATOM 2135 C C . GLU A 1 311 ? 15.499 30.531 -3.239 1.00 8.89 299 GLU A C 1
ATOM 2136 O O . GLU A 1 311 ? 15.665 29.374 -3.646 1.00 6.99 299 GLU A O 1
ATOM 2142 N N . LEU A 1 312 ? 14.679 31.369 -3.861 1.00 8.79 300 LEU A N 1
ATOM 2143 C CA . LEU A 1 312 ? 13.919 30.921 -5.032 1.00 7.29 300 LEU A CA 1
ATOM 2144 C C . LEU A 1 312 ? 14.844 30.741 -6.249 1.00 6.69 300 LEU A C 1
ATOM 2145 O O . LEU A 1 312 ? 15.947 31.326 -6.278 1.00 7.23 300 LEU A O 1
ATOM 2150 N N . GLY A 1 313 ? 14.399 29.983 -7.250 1.00 7.37 301 GLY A N 1
ATOM 2151 C CA . GLY A 1 313 ? 15.181 29.785 -8.455 1.00 7.83 301 GLY A CA 1
ATOM 2152 C C . GLY A 1 313 ? 15.085 30.906 -9.469 1.00 8.45 301 GLY A C 1
ATOM 2153 O O . GLY A 1 313 ? 15.826 30.938 -10.445 1.00 8.06 301 GLY A O 1
ATOM 2154 N N . ILE A 1 314 ? 14.160 31.831 -9.233 1.00 9.24 302 ILE A N 1
ATOM 2155 C CA . ILE A 1 314 ? 13.845 32.893 -10.210 1.00 9.79 302 ILE A CA 1
ATOM 2156 C C . ILE A 1 314 ? 14.502 34.209 -9.865 1.00 11.72 302 ILE A C 1
ATOM 2157 O O . ILE A 1 314 ? 14.850 34.518 -8.726 1.00 13.92 302 ILE A O 1
ATOM 2162 N N . GLU A 1 315 ? 14.665 35.034 -10.886 1.00 9.41 303 GLU A N 1
ATOM 2163 C CA . GLU A 1 315 ? 15.184 36.351 -10.691 1.00 10.30 303 GLU A CA 1
ATOM 2164 C C . GLU A 1 315 ? 14.100 37.304 -10.209 1.00 10.36 303 GLU A C 1
ATOM 2165 O O . GLU A 1 315 ? 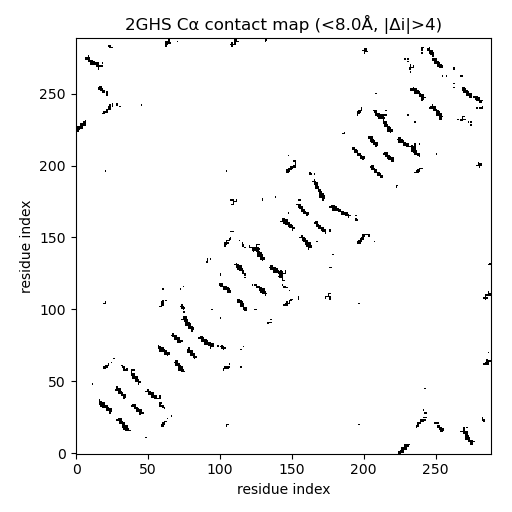12.937 37.203 -10.633 1.00 11.53 303 GLU A O 1
ATOM 2171 N N . VAL A 1 316 ? 14.499 38.237 -9.341 1.00 11.71 304 VAL A N 1
ATOM 2172 C CA . VAL A 1 316 ? 13.666 39.365 -8.982 1.00 12.73 304 VAL A CA 1
ATOM 2173 C C . VAL A 1 316 ? 14.416 40.675 -9.247 1.00 14.14 304 VAL A C 1
ATOM 2174 O O . VAL A 1 316 ? 15.648 40.691 -9.369 1.00 15.27 304 VAL A O 1
ATOM 2178 N N . LYS A 1 317 ? 13.691 41.772 -9.420 1.00 10.13 305 LYS A N 1
ATOM 2179 C CA . LYS A 1 317 ? 14.326 43.054 -9.590 1.00 10.47 305 LYS A CA 1
ATOM 2180 C C . LYS A 1 317 ? 14.023 43.800 -8.295 1.00 9.37 305 LYS A C 1
ATOM 2181 O O . LYS A 1 317 ? 13.058 44.544 -8.217 1.00 11.26 305 LYS A O 1
ATOM 2187 N N . GLY A 1 318 ? 14.858 43.608 -7.287 1.00 8.67 306 GLY A N 1
ATOM 2188 C CA . GLY A 1 318 ? 14.635 44.203 -5.991 1.00 9.81 306 GLY A CA 1
ATOM 2189 C C . GLY A 1 318 ? 15.358 45.507 -5.721 1.00 10.02 306 GLY A C 1
ATOM 2190 O O . GLY A 1 318 ? 15.861 46.174 -6.629 1.00 11.93 306 GLY A O 1
ATOM 2191 N N . ARG A 1 319 ? 15.341 45.894 -4.443 1.00 11.99 307 ARG A N 1
ATOM 2192 C CA . ARG A 1 319 ? 16.053 47.063 -3.958 1.00 16.18 307 ARG A CA 1
ATOM 2193 C C . ARG A 1 319 ? 16.531 46.788 -2.555 1.00 11.72 307 ARG A C 1
ATOM 2194 O O . ARG A 1 319 ? 15.849 46.123 -1.771 1.00 12.89 307 ARG A O 1
ATOM 2202 N N . PHE A 1 320 ? 17.714 47.291 -2.249 1.00 11.80 308 PHE A N 1
ATOM 2203 C CA . PHE A 1 320 ? 18.236 47.127 -0.923 1.00 12.72 308 PHE A CA 1
ATOM 2204 C C . PHE A 1 320 ? 17.477 48.012 0.049 1.00 9.42 308 PHE A C 1
ATOM 2205 O O . PHE A 1 320 ? 16.942 49.049 -0.311 1.00 10.97 308 PHE A O 1
ATOM 2213 N N . GLU A 1 321 ? 17.404 47.536 1.292 1.00 8.86 309 GLU A N 1
ATOM 2214 C CA . GLU A 1 321 ? 16.630 48.193 2.309 1.00 9.68 309 GLU A CA 1
ATOM 2215 C C . GLU A 1 321 ? 17.279 49.516 2.699 1.00 10.17 309 GLU A C 1
ATOM 2216 O O . GLU A 1 321 ? 18.508 49.626 2.742 1.00 10.30 309 GLU A O 1
ATOM 2222 N N . PRO A 1 322 ? 16.464 50.542 2.926 1.00 5.72 310 PRO A N 1
ATOM 2223 C CA . PRO A 1 322 ? 16.995 51.807 3.410 1.00 6.37 310 PRO A CA 1
ATOM 2224 C C . PRO A 1 322 ? 17.657 51.706 4.762 1.00 6.95 310 PRO A C 1
ATOM 2225 O O . PRO A 1 322 ? 17.325 50.822 5.552 1.00 9.19 310 PRO A O 1
ATOM 2229 N N . LEU A 1 323 ? 18.507 52.699 5.049 1.00 6.03 311 LEU A N 1
ATOM 2230 C CA . LEU A 1 323 ? 19.172 52.820 6.348 1.00 5.74 311 LEU A CA 1
ATOM 2231 C C . LEU A 1 323 ? 18.309 53.613 7.316 1.00 6.37 311 LEU A C 1
ATOM 2232 O O . LEU A 1 323 ? 17.658 54.601 6.930 1.00 8.82 311 LEU A O 1
ATOM 2237 N N . TYR A 1 324 ? 18.333 53.211 8.582 1.00 5.85 312 TYR A N 1
ATOM 2238 C CA . TYR A 1 324 ? 17.721 53.997 9.630 1.00 4.47 312 TYR A CA 1
ATOM 2239 C C . TYR A 1 324 ? 18.592 55.190 9.982 1.00 6.03 312 TYR A C 1
ATOM 2240 O O . TYR A 1 324 ? 19.786 55.033 10.220 1.00 9.24 312 TYR A O 1
ATOM 2249 N N . ARG A 1 325 ? 17.977 56.377 10.004 1.00 7.97 313 ARG A N 1
ATOM 2250 C CA . ARG A 1 325 ? 18.669 57.628 10.342 1.00 7.29 313 ARG A CA 1
ATOM 2251 C C . ARG A 1 325 ? 18.511 57.987 11.811 1.00 10.33 313 ARG A C 1
ATOM 2252 O O . ARG A 1 325 ? 17.424 58.236 12.291 1.00 8.90 313 ARG A O 1
ATOM 2260 N N . LEU A 1 326 ? 19.622 58.043 12.521 1.00 12.81 314 LEU A N 1
ATOM 2261 C CA . LEU A 1 326 ? 19.615 58.449 13.915 1.00 16.53 314 LEU A CA 1
ATOM 2262 C C . LEU A 1 326 ? 19.271 59.931 14.081 1.00 19.75 314 LEU A C 1
ATOM 2263 O O . LEU A 1 326 ? 19.448 60.741 13.149 1.00 16.68 314 LEU A O 1
#

B-factor: mean 15.34, std 10.24, range [2.49, 59.4]

Sequence (289 aa):
LATVFPFAGRVLDETPLLGEGPTFDPASGTAWWFNILERELHELHLASGRKTVHALPFGSALLAKISDSKKQLIIASDDGLFLRDTATGVLTTLHAELESDLPGNRSNDGRHPSGALWIGTGRKAETGAGSIYHVAKGKVTKLFADISIPNSICFSPDGTTGYFVDTKVNRLLRVPLDARTGLPTGKAEVFIDSSTGIIKGGDGSVCDAEGHIWNARWGEGAVDRYDTDGNHIARYEVPGKQTTCPAFIGPDASRRLLVTSAREHLDDDAITANPQHGLTFELGIEVKGRFEPLYRL

Radius of gyration: 17.33 Å; Cα contacts (8 Å, |Δi|>4): 882; chains: 1; bounding box: 43×49×42 Å